Protein AF-A0A2N4YR41-F1 (afdb_monomer_lite)

Organism: Klebsiella variicola (NCBI:txid244366)

Structure (mmCIF, N/CA/C/O backbone):
data_AF-A0A2N4YR41-F1
#
_entry.id   AF-A0A2N4YR41-F1
#
loop_
_atom_site.group_PDB
_atom_site.id
_atom_site.type_symbol
_atom_site.label_atom_id
_atom_site.label_alt_id
_atom_site.label_comp_id
_atom_site.label_asym_id
_atom_site.label_entity_id
_atom_site.label_seq_id
_atom_site.pdbx_PDB_ins_code
_atom_site.Cartn_x
_atom_site.Cartn_y
_atom_site.Cartn_z
_atom_site.occupancy
_atom_site.B_iso_or_equiv
_atom_site.auth_seq_id
_atom_site.auth_comp_id
_atom_site.auth_asym_id
_atom_site.auth_atom_id
_atom_site.pdbx_PDB_model_num
ATOM 1 N N . ARG A 1 1 ? 44.731 17.956 -43.756 1.00 54.16 1 ARG A N 1
ATOM 2 C CA . ARG A 1 1 ? 43.588 18.337 -44.628 1.00 54.16 1 ARG A CA 1
ATOM 3 C C . ARG A 1 1 ? 42.293 17.638 -44.202 1.00 54.16 1 ARG A C 1
ATOM 5 O O . ARG A 1 1 ? 41.335 18.340 -43.942 1.00 54.16 1 ARG A O 1
ATOM 12 N N . PHE A 1 2 ? 42.277 16.317 -44.000 1.00 61.81 2 PHE A N 1
ATOM 13 C CA . PHE A 1 2 ? 41.097 15.582 -43.503 1.00 61.81 2 PHE A CA 1
ATOM 14 C C . PHE A 1 2 ? 40.564 16.059 -42.130 1.00 61.81 2 PHE A C 1
ATOM 16 O O . PHE A 1 2 ? 39.366 16.262 -41.965 1.00 61.81 2 PHE A O 1
ATOM 23 N N . LEU A 1 3 ? 41.453 16.355 -41.173 1.00 62.28 3 LEU A N 1
ATOM 24 C CA . LEU A 1 3 ? 41.073 16.897 -39.855 1.00 62.28 3 LEU A CA 1
ATOM 25 C C . LEU A 1 3 ? 40.318 18.238 -39.926 1.00 62.28 3 LEU A C 1
ATOM 27 O O . LEU A 1 3 ? 39.455 18.486 -39.093 1.00 62.28 3 LEU A O 1
ATOM 31 N N . LEU A 1 4 ? 40.595 19.073 -40.935 1.00 72.88 4 LEU A N 1
ATOM 32 C CA . LEU A 1 4 ? 39.903 20.355 -41.129 1.00 72.88 4 LEU A CA 1
ATOM 33 C C . LEU A 1 4 ? 38.448 20.169 -41.582 1.00 72.88 4 LEU A C 1
ATOM 35 O O . LEU A 1 4 ? 37.626 21.044 -41.342 1.00 72.88 4 LEU A O 1
ATOM 39 N N . PHE A 1 5 ? 38.124 19.030 -42.202 1.00 70.06 5 PHE A N 1
ATOM 40 C CA . PHE A 1 5 ? 36.753 18.655 -42.556 1.00 70.06 5 PHE A CA 1
ATOM 41 C C . PHE A 1 5 ? 36.027 17.974 -41.387 1.00 70.06 5 PHE A C 1
ATOM 43 O O . PHE A 1 5 ? 34.857 18.247 -41.131 1.00 70.06 5 PHE A O 1
ATOM 50 N N . LEU A 1 6 ? 36.729 17.122 -40.634 1.00 72.12 6 LEU A N 1
ATOM 51 C CA . LEU A 1 6 ? 36.141 16.386 -39.513 1.00 72.12 6 LEU A CA 1
ATOM 52 C C . LEU A 1 6 ? 35.806 17.294 -38.318 1.00 72.12 6 LEU A C 1
ATOM 54 O O . LEU A 1 6 ? 34.803 17.090 -37.637 1.00 72.12 6 LEU A O 1
ATOM 58 N N . PHE A 1 7 ? 36.638 18.306 -38.068 1.00 79.56 7 PHE A N 1
ATOM 59 C CA . PHE A 1 7 ? 36.495 19.220 -36.938 1.00 79.56 7 PHE A CA 1
ATOM 60 C C . PHE A 1 7 ? 35.139 19.958 -36.887 1.00 79.56 7 PHE A C 1
ATOM 62 O O . PHE A 1 7 ? 34.468 19.863 -35.852 1.00 79.56 7 PHE A O 1
ATOM 69 N N . PRO A 1 8 ? 34.667 20.644 -37.952 1.00 83.94 8 PRO A N 1
ATOM 70 C CA . PRO A 1 8 ? 33.361 21.307 -37.920 1.00 83.94 8 PRO A CA 1
ATOM 71 C C . PRO A 1 8 ? 32.197 20.312 -37.788 1.00 83.94 8 PRO A C 1
ATOM 73 O O . PRO A 1 8 ? 31.217 20.609 -37.104 1.00 83.94 8 PRO A O 1
ATOM 76 N N . LEU A 1 9 ? 32.311 19.112 -38.365 1.00 80.81 9 LEU A N 1
ATOM 77 C CA . LEU A 1 9 ? 31.286 18.067 -38.267 1.00 80.81 9 LEU A CA 1
ATOM 78 C C . LEU A 1 9 ? 31.151 17.514 -36.836 1.00 80.81 9 LEU A C 1
ATOM 80 O O . LEU A 1 9 ? 30.050 17.427 -36.299 1.00 80.81 9 LEU A O 1
ATOM 84 N N . LEU A 1 10 ? 32.267 17.184 -36.180 1.00 81.44 10 LEU A N 1
ATOM 85 C CA . LEU A 1 10 ? 32.242 16.702 -34.794 1.00 81.44 10 LEU A CA 1
ATOM 86 C C . LEU A 1 10 ? 31.778 17.791 -33.825 1.00 81.44 10 LEU A C 1
ATOM 88 O O . LEU A 1 10 ? 31.013 17.513 -32.902 1.00 81.44 10 LEU A O 1
ATOM 92 N N . THR A 1 11 ? 32.193 19.038 -34.060 1.00 85.12 11 THR A N 1
ATOM 93 C CA . THR A 1 11 ? 31.775 20.180 -33.238 1.00 85.12 11 THR A CA 1
ATOM 94 C C . THR A 1 11 ? 30.270 20.415 -33.358 1.00 85.12 11 THR A C 1
ATOM 96 O O . THR A 1 11 ? 29.592 20.557 -32.344 1.00 85.12 11 THR A O 1
ATOM 99 N N . THR A 1 12 ? 29.714 20.381 -34.572 1.00 85.56 12 THR A N 1
ATOM 100 C CA . THR A 1 12 ? 28.263 20.531 -34.783 1.00 85.56 12 THR A CA 1
ATOM 101 C C . THR A 1 12 ? 27.465 19.392 -34.150 1.00 85.56 12 THR A C 1
ATOM 103 O O . THR A 1 12 ? 26.486 19.660 -33.456 1.00 85.56 12 THR A O 1
ATOM 106 N N . MET A 1 13 ? 27.902 18.136 -34.280 1.00 82.38 13 MET A N 1
ATOM 107 C CA . MET A 1 13 ? 27.246 17.005 -33.607 1.00 82.38 13 MET A CA 1
ATOM 108 C C . MET A 1 13 ? 27.318 17.102 -32.074 1.00 82.38 13 MET A C 1
ATOM 110 O O . MET A 1 13 ? 26.338 16.806 -31.389 1.00 82.38 13 MET A O 1
ATOM 114 N N . GLN A 1 14 ? 28.445 17.560 -31.520 1.00 82.75 14 GLN A N 1
ATOM 115 C CA . GLN A 1 14 ? 28.591 17.771 -30.078 1.00 82.75 14 GLN A CA 1
ATOM 116 C C . GLN A 1 14 ? 27.700 18.918 -29.572 1.00 82.75 14 GLN A C 1
ATOM 118 O O . GLN A 1 14 ? 27.148 18.833 -28.475 1.00 82.75 14 GLN A O 1
ATOM 123 N N . LEU A 1 15 ? 27.501 19.962 -30.378 1.00 86.25 15 LEU A N 1
ATOM 124 C CA . LEU A 1 15 ? 26.560 21.041 -30.071 1.00 86.25 15 LEU A CA 1
ATOM 125 C C . LEU A 1 15 ? 25.103 20.556 -30.130 1.00 86.25 15 LEU A C 1
ATOM 127 O O . LEU A 1 15 ? 24.333 20.854 -29.219 1.00 86.25 15 LEU A O 1
ATOM 131 N N . LEU A 1 16 ? 24.731 19.743 -31.124 1.00 83.19 16 LEU A N 1
ATOM 132 C CA . LEU A 1 16 ? 23.392 19.139 -31.216 1.00 83.19 16 LEU A CA 1
ATOM 133 C C . LEU A 1 16 ? 23.095 18.204 -30.035 1.00 83.19 16 LEU A C 1
ATOM 135 O O . LEU A 1 16 ? 21.988 18.219 -29.494 1.00 83.19 16 LEU A O 1
ATOM 139 N N . LYS A 1 17 ? 24.101 17.454 -29.567 1.00 84.31 17 LYS A N 1
ATOM 140 C CA . LYS A 1 17 ? 24.012 16.654 -28.336 1.00 84.31 17 LYS A CA 1
ATOM 141 C C . LYS A 1 17 ? 23.647 17.511 -27.118 1.00 84.31 17 LYS A C 1
ATOM 143 O O . LYS A 1 17 ? 22.836 17.078 -26.301 1.00 84.31 17 LYS A O 1
ATOM 148 N N . LEU A 1 18 ? 24.250 18.696 -26.989 1.00 82.50 18 LEU A N 1
ATOM 149 C CA . LEU A 1 18 ? 23.997 19.628 -25.884 1.00 82.50 18 LEU A CA 1
ATOM 150 C C . LEU A 1 18 ? 22.635 20.320 -26.009 1.00 82.50 18 LEU A C 1
ATOM 152 O O . LEU A 1 18 ? 21.961 20.523 -25.003 1.00 82.50 18 LEU A O 1
ATOM 156 N N . GLN A 1 19 ? 22.210 20.645 -27.231 1.00 86.62 19 GLN A N 1
ATOM 157 C CA . GLN A 1 19 ? 20.918 21.286 -27.482 1.00 86.62 19 GLN A CA 1
ATOM 158 C C . GLN A 1 19 ? 19.741 20.333 -27.255 1.00 86.62 19 GLN A C 1
ATOM 160 O O . GLN A 1 19 ? 18.693 20.765 -26.775 1.00 86.62 19 GLN A O 1
ATOM 165 N N . TRP A 1 20 ? 19.890 19.045 -27.585 1.00 82.12 20 TRP A N 1
ATOM 166 C CA . TRP A 1 20 ? 18.824 18.043 -27.483 1.00 82.12 20 TRP A CA 1
ATOM 167 C C . TRP A 1 20 ? 19.140 16.978 -26.421 1.00 82.12 20 TRP A C 1
ATOM 169 O O . TRP A 1 20 ? 19.403 15.817 -26.759 1.00 82.12 20 TRP A O 1
ATOM 179 N N . PRO A 1 21 ? 19.041 17.319 -25.118 1.00 75.81 21 PRO A N 1
ATOM 180 C CA . PRO A 1 21 ? 19.447 16.435 -24.024 1.00 75.81 21 PRO A CA 1
ATOM 181 C C . PRO A 1 21 ? 18.658 15.120 -23.994 1.00 75.81 21 PRO A C 1
ATOM 183 O O . PRO A 1 21 ? 19.196 14.079 -23.622 1.00 75.81 21 PRO A O 1
ATOM 186 N N . LYS A 1 22 ? 17.405 15.130 -24.472 1.00 77.25 22 LYS A N 1
ATOM 187 C CA . LYS A 1 22 ? 16.566 13.927 -24.612 1.00 77.25 22 LYS A CA 1
ATOM 188 C C . LYS A 1 22 ? 17.184 12.869 -25.539 1.00 77.25 22 LYS A C 1
ATOM 190 O O . LYS A 1 22 ? 16.961 11.681 -25.327 1.00 77.25 22 LYS A O 1
ATOM 195 N N . TYR A 1 23 ? 17.972 13.286 -26.531 1.00 78.38 23 TYR A N 1
ATOM 196 C CA . TYR A 1 23 ? 18.623 12.412 -27.511 1.00 78.38 23 TYR A CA 1
ATOM 197 C C . TYR A 1 23 ? 20.149 12.381 -27.349 1.00 78.38 23 TYR A C 1
ATOM 199 O O . TYR A 1 23 ? 20.852 11.883 -28.224 1.00 78.38 23 TYR A O 1
ATOM 207 N N . ALA A 1 24 ? 20.689 12.878 -26.231 1.00 77.31 24 ALA A N 1
ATOM 208 C CA . ALA A 1 24 ? 22.134 13.001 -26.037 1.00 77.31 24 ALA A CA 1
ATOM 209 C C . ALA A 1 24 ? 22.886 11.660 -26.147 1.00 77.31 24 ALA A C 1
ATOM 211 O O . ALA A 1 24 ? 24.029 11.631 -26.607 1.00 77.31 24 ALA A O 1
ATOM 212 N N . GLY A 1 25 ? 22.246 10.550 -25.758 1.00 76.25 25 GLY A N 1
ATOM 213 C CA . GLY A 1 25 ? 22.790 9.201 -25.938 1.00 76.25 25 GLY A CA 1
ATOM 214 C C . GLY A 1 25 ? 22.920 8.804 -27.412 1.00 76.25 25 GLY A C 1
ATOM 215 O O . GLY A 1 25 ? 23.977 8.331 -27.818 1.00 76.25 25 GLY A O 1
ATOM 216 N N . LEU A 1 26 ? 21.889 9.080 -28.220 1.00 78.88 26 LEU A N 1
ATOM 217 C CA . LEU A 1 26 ? 21.885 8.831 -29.666 1.00 78.88 26 LEU A CA 1
ATOM 218 C C . LEU A 1 26 ? 22.976 9.651 -30.364 1.00 78.88 26 LEU A C 1
ATOM 220 O O . LEU A 1 26 ? 23.767 9.108 -31.129 1.00 78.88 26 LEU A O 1
ATOM 224 N N . TRP A 1 27 ? 23.065 10.946 -30.050 1.00 78.94 27 TRP A N 1
ATOM 225 C CA . TRP A 1 27 ? 24.104 11.820 -30.598 1.00 78.94 27 TRP A CA 1
ATOM 226 C C . TRP A 1 27 ? 25.512 11.367 -30.197 1.00 78.94 27 TRP A C 1
ATOM 228 O O . TRP A 1 27 ? 26.413 11.357 -31.029 1.00 78.94 27 TRP A O 1
ATOM 238 N N . GLY A 1 28 ? 25.702 10.933 -28.945 1.00 78.81 28 GLY A N 1
ATOM 239 C CA . GLY A 1 28 ? 26.974 10.372 -28.485 1.00 78.81 28 GLY A CA 1
ATOM 240 C C . GLY A 1 28 ? 27.373 9.098 -29.235 1.00 78.81 28 GLY A C 1
ATOM 241 O O . GLY A 1 28 ? 28.525 8.971 -29.643 1.00 78.81 28 GLY A O 1
ATOM 242 N N . GLN A 1 29 ? 26.425 8.187 -29.465 1.00 75.75 29 GLN A N 1
ATOM 243 C CA . GLN A 1 29 ? 26.657 6.976 -30.258 1.00 75.75 29 GLN A CA 1
ATOM 244 C C . GLN A 1 29 ? 27.002 7.307 -31.710 1.00 75.75 29 GLN A C 1
ATOM 246 O O . GLN A 1 29 ? 27.939 6.730 -32.248 1.00 75.75 29 GLN A O 1
ATOM 251 N N . LEU A 1 30 ? 26.305 8.265 -32.323 1.00 75.81 30 LEU A N 1
ATOM 252 C CA . LEU A 1 30 ? 26.538 8.669 -33.709 1.00 75.81 30 LEU A CA 1
ATOM 253 C C . LEU A 1 30 ? 27.929 9.298 -33.898 1.00 75.81 30 LEU A C 1
ATOM 255 O O . LEU A 1 30 ? 28.611 8.986 -34.870 1.00 75.81 30 LEU A O 1
ATOM 259 N N . ILE A 1 31 ? 28.392 10.098 -32.932 1.00 77.94 31 ILE A N 1
ATOM 260 C CA . ILE A 1 31 ? 29.752 10.667 -32.913 1.00 77.94 31 ILE A CA 1
ATOM 261 C C . ILE A 1 31 ? 30.820 9.564 -32.853 1.00 77.94 31 ILE A C 1
ATOM 263 O O . ILE A 1 31 ? 31.769 9.580 -33.637 1.00 77.94 31 ILE A O 1
ATOM 267 N N . VAL A 1 32 ? 30.668 8.593 -31.944 1.00 74.50 32 VAL A N 1
ATOM 268 C CA . VAL A 1 32 ? 31.621 7.476 -31.798 1.00 74.50 32 VAL A CA 1
ATOM 269 C C . VAL A 1 32 ? 31.600 6.577 -33.035 1.00 74.50 32 VAL A C 1
ATOM 271 O O . VAL A 1 32 ? 32.653 6.224 -33.561 1.00 74.50 32 VAL A O 1
ATOM 274 N N . PHE A 1 33 ? 30.405 6.259 -33.536 1.00 72.62 33 PHE A N 1
ATOM 275 C CA . PHE A 1 33 ? 30.206 5.421 -34.714 1.00 72.62 33 PHE A CA 1
ATOM 276 C C . PHE A 1 33 ? 30.803 6.061 -35.971 1.00 72.62 33 PHE A C 1
ATOM 278 O O . PHE A 1 33 ? 31.454 5.371 -36.753 1.00 72.62 33 PHE A O 1
ATOM 285 N N . MET A 1 34 ? 30.695 7.388 -36.120 1.00 70.00 34 MET A N 1
ATOM 286 C CA . MET A 1 34 ? 31.366 8.109 -37.202 1.00 70.00 34 MET A CA 1
ATOM 287 C C . MET A 1 34 ? 32.888 7.959 -37.171 1.00 70.00 34 MET A C 1
ATOM 289 O O . MET A 1 34 ? 33.505 7.838 -38.227 1.00 70.00 34 MET A O 1
ATOM 293 N N . GLY A 1 35 ? 33.495 7.878 -35.984 1.00 68.19 35 GLY A N 1
ATOM 294 C CA . GLY A 1 35 ? 34.920 7.573 -35.838 1.00 68.19 35 GLY A CA 1
ATOM 295 C C . GLY A 1 35 ? 35.315 6.223 -36.451 1.00 68.19 35 GLY A C 1
ATOM 296 O O . GLY A 1 35 ? 36.374 6.106 -37.064 1.00 68.19 35 GLY A O 1
ATOM 297 N N . SER A 1 36 ? 34.441 5.218 -36.361 1.00 66.19 36 SER A N 1
ATOM 298 C CA . SER A 1 36 ? 34.676 3.862 -36.881 1.00 66.19 36 SER A CA 1
ATOM 299 C C . SER A 1 36 ? 34.563 3.734 -38.408 1.00 66.19 36 SER A C 1
ATOM 301 O O . SER A 1 36 ? 35.007 2.727 -38.967 1.00 66.19 36 SER A O 1
ATOM 303 N N . PHE A 1 37 ? 33.989 4.723 -39.101 1.00 64.12 37 PHE A N 1
ATOM 304 C CA . PHE A 1 37 ? 33.946 4.775 -40.573 1.00 64.12 37 PHE A CA 1
ATOM 305 C C . PHE A 1 37 ? 35.228 5.335 -41.196 1.00 64.12 37 PHE A C 1
ATOM 307 O O . PHE A 1 37 ? 35.447 5.177 -42.393 1.00 64.12 37 PHE A O 1
ATOM 314 N N . ILE A 1 38 ? 36.080 5.984 -40.398 1.00 64.62 38 ILE A N 1
ATOM 315 C CA . ILE A 1 38 ? 37.238 6.735 -40.900 1.00 64.62 38 ILE A CA 1
ATOM 316 C C . ILE A 1 38 ? 38.413 5.812 -41.280 1.00 64.62 38 ILE A C 1
ATOM 318 O O . ILE A 1 38 ? 39.296 6.267 -41.995 1.00 64.62 38 ILE A O 1
ATOM 322 N N . SER A 1 39 ? 38.396 4.535 -40.854 1.00 60.47 39 SER A N 1
ATOM 323 C CA . SER A 1 39 ? 39.273 3.415 -41.271 1.00 60.47 39 SER A CA 1
ATOM 324 C C . SER A 1 39 ? 40.605 3.825 -41.925 1.00 60.47 39 SER A C 1
ATOM 326 O O . SER A 1 39 ? 40.864 3.516 -43.088 1.00 60.47 39 SER A O 1
ATOM 328 N N . VAL A 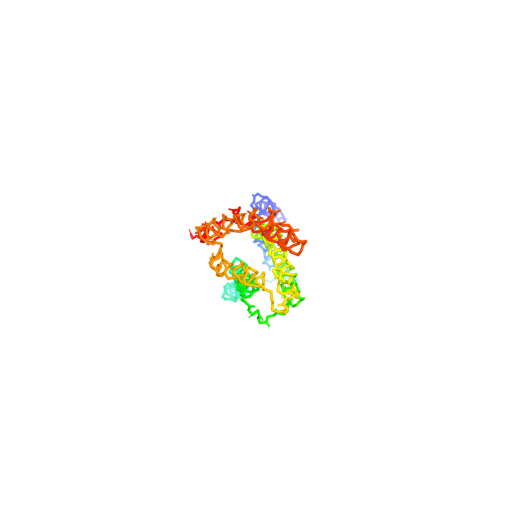1 40 ? 41.449 4.562 -41.192 1.00 60.12 40 VAL A N 1
ATOM 329 C CA . VAL A 1 40 ? 42.739 5.039 -41.712 1.00 60.12 40 VAL A CA 1
ATOM 330 C C . VAL A 1 40 ? 43.715 3.869 -41.712 1.00 60.12 40 VAL A C 1
ATOM 332 O O . VAL A 1 40 ? 44.201 3.476 -40.654 1.00 60.12 40 VAL A O 1
ATOM 335 N N . THR A 1 41 ? 44.010 3.311 -42.883 1.00 60.62 41 THR A N 1
ATOM 336 C CA . THR A 1 41 ? 45.037 2.273 -43.047 1.00 60.62 41 THR A CA 1
ATOM 337 C C . THR A 1 41 ? 46.326 2.872 -43.615 1.00 60.62 41 THR A C 1
ATOM 339 O O . THR A 1 41 ? 46.290 3.807 -44.416 1.00 60.62 41 THR A O 1
ATOM 342 N N . ASN A 1 42 ? 47.482 2.340 -43.206 1.00 52.19 42 ASN A N 1
ATOM 343 C CA . ASN A 1 42 ? 48.797 2.710 -43.739 1.00 52.19 42 ASN A CA 1
ATOM 344 C C . ASN A 1 42 ? 49.555 1.436 -44.173 1.00 52.19 42 ASN A C 1
ATOM 346 O O . ASN A 1 42 ? 49.811 0.605 -43.302 1.00 52.19 42 ASN A O 1
ATOM 350 N N . PRO A 1 43 ? 49.937 1.261 -45.455 1.00 61.78 43 PRO A N 1
ATOM 351 C CA . PRO A 1 43 ? 49.697 2.155 -46.592 1.00 61.78 43 PRO A CA 1
ATOM 352 C C . PRO A 1 43 ? 48.201 2.256 -46.963 1.00 61.78 43 PRO A C 1
ATOM 354 O O . PRO A 1 43 ? 47.427 1.343 -46.667 1.00 61.78 43 PRO A O 1
ATOM 357 N N . PRO A 1 44 ? 47.758 3.369 -47.575 1.00 65.50 44 PRO A N 1
ATOM 358 C CA . PRO A 1 44 ? 46.366 3.538 -47.976 1.00 65.50 44 PRO A CA 1
ATOM 359 C C . PRO A 1 44 ? 46.049 2.618 -49.162 1.00 65.50 44 PRO A C 1
ATOM 361 O O . PRO A 1 44 ? 46.557 2.820 -50.265 1.00 65.50 44 PRO A O 1
ATOM 364 N N . VAL A 1 45 ? 45.211 1.607 -48.932 1.00 65.75 45 VAL A N 1
ATOM 365 C CA . VAL A 1 45 ? 44.712 0.694 -49.969 1.00 65.75 45 VAL A CA 1
ATOM 366 C C . VAL A 1 45 ? 43.248 1.041 -50.223 1.00 65.75 45 VAL A C 1
ATOM 368 O O . VAL A 1 45 ? 42.427 0.983 -49.311 1.00 65.75 45 VAL A O 1
ATOM 371 N N . TYR A 1 46 ? 42.924 1.443 -51.451 1.00 66.69 46 TYR A N 1
ATOM 372 C CA . TYR A 1 46 ? 41.573 1.853 -51.835 1.00 66.69 46 TYR A CA 1
ATOM 373 C C . TYR A 1 46 ? 40.819 0.670 -52.450 1.00 66.69 46 TYR A C 1
ATOM 375 O O . TYR A 1 46 ? 40.778 0.519 -53.668 1.00 66.69 46 TYR A O 1
ATOM 383 N N . ASP A 1 47 ? 40.228 -0.173 -51.605 1.00 77.81 47 ASP A N 1
ATOM 384 C CA . ASP A 1 47 ? 39.266 -1.188 -52.038 1.00 77.81 47 ASP A CA 1
ATOM 385 C C . ASP A 1 47 ? 37.842 -0.675 -51.797 1.00 77.81 47 ASP A C 1
ATOM 387 O O . ASP A 1 47 ? 37.323 -0.684 -50.678 1.00 77.81 47 ASP A O 1
ATOM 391 N N . TYR A 1 48 ? 37.210 -0.193 -52.867 1.00 75.88 48 TYR A N 1
ATOM 392 C CA . TYR A 1 48 ? 35.850 0.332 -52.805 1.00 75.88 48 TYR A CA 1
ATOM 393 C C . TYR A 1 48 ? 34.826 -0.749 -52.450 1.00 75.88 48 TYR A C 1
ATOM 395 O O . TYR A 1 48 ? 33.874 -0.457 -51.728 1.00 75.88 48 TYR A O 1
ATOM 403 N N . ALA A 1 49 ? 35.010 -1.987 -52.920 1.00 79.94 49 ALA A N 1
ATOM 404 C CA . ALA A 1 49 ? 34.075 -3.076 -52.652 1.00 79.94 49 ALA A CA 1
ATOM 405 C C . ALA A 1 49 ? 34.119 -3.467 -51.171 1.00 79.94 49 ALA A C 1
ATOM 407 O O . ALA A 1 49 ? 33.069 -3.548 -50.527 1.00 79.94 49 ALA A O 1
ATOM 408 N N . ALA A 1 50 ? 35.324 -3.610 -50.611 1.00 76.50 50 ALA A N 1
ATOM 409 C CA . ALA A 1 50 ? 35.505 -3.844 -49.182 1.00 76.50 50 ALA A CA 1
ATOM 410 C C . ALA A 1 50 ? 34.969 -2.672 -48.346 1.00 76.50 50 ALA A C 1
ATOM 412 O O . ALA A 1 50 ? 34.240 -2.893 -47.385 1.00 76.50 50 ALA A O 1
ATOM 413 N N . PHE A 1 51 ? 35.231 -1.424 -48.751 1.00 73.75 51 PHE A N 1
ATOM 414 C CA . PHE A 1 51 ? 34.715 -0.239 -48.061 1.00 73.75 51 PHE A CA 1
ATOM 415 C C . PHE A 1 51 ? 33.178 -0.200 -48.017 1.00 73.75 51 PHE A C 1
ATOM 417 O O . PHE A 1 51 ? 32.593 0.043 -46.960 1.00 73.75 51 PHE A O 1
ATOM 424 N N . PHE A 1 52 ? 32.502 -0.453 -49.144 1.00 77.06 52 PHE A N 1
ATOM 425 C CA . PHE A 1 52 ? 31.038 -0.498 -49.179 1.00 77.06 52 PHE A CA 1
ATOM 426 C C . PHE A 1 52 ? 30.483 -1.652 -48.342 1.00 77.06 52 PHE A C 1
ATOM 428 O O . PHE A 1 52 ? 29.531 -1.442 -47.590 1.00 77.06 52 PHE A O 1
ATOM 435 N N . ASN A 1 53 ? 31.087 -2.838 -48.428 1.00 81.75 53 ASN A N 1
ATOM 436 C CA . ASN A 1 53 ? 30.650 -4.010 -47.674 1.00 81.75 53 ASN A CA 1
ATOM 437 C C . ASN A 1 53 ? 30.832 -3.830 -46.153 1.00 81.75 53 ASN A C 1
ATOM 439 O O . ASN A 1 53 ? 29.920 -4.117 -45.375 1.00 81.75 53 ASN A O 1
ATOM 443 N N . ASP A 1 54 ? 31.959 -3.266 -45.717 1.00 79.06 54 ASP A N 1
ATOM 444 C CA . ASP A 1 54 ? 32.233 -2.971 -44.306 1.00 79.06 54 ASP A CA 1
ATOM 445 C C . ASP A 1 54 ? 31.277 -1.919 -43.742 1.00 79.06 54 ASP A C 1
ATOM 447 O O . ASP A 1 54 ? 30.800 -2.026 -42.613 1.00 79.06 54 ASP A O 1
ATOM 451 N N . ASN A 1 55 ? 30.953 -0.897 -44.527 1.00 77.25 55 ASN A N 1
ATOM 452 C CA . ASN A 1 55 ? 30.054 0.155 -44.067 1.00 77.25 55 ASN A CA 1
ATOM 453 C C . ASN A 1 55 ? 28.596 -0.303 -44.056 1.00 77.25 55 ASN A C 1
ATOM 455 O O . ASN A 1 55 ? 27.863 0.003 -43.111 1.00 77.25 55 ASN A O 1
ATOM 459 N N . LEU A 1 56 ? 28.191 -1.088 -45.056 1.00 80.38 56 LEU A N 1
ATOM 460 C CA . LEU A 1 56 ? 26.874 -1.710 -45.097 1.00 80.38 56 LEU A CA 1
ATOM 461 C C . LEU A 1 56 ? 26.694 -2.677 -43.920 1.00 80.38 56 LEU A C 1
ATOM 463 O O . LEU A 1 56 ? 25.677 -2.607 -43.231 1.00 80.38 56 LEU A O 1
ATOM 467 N N . SER A 1 57 ? 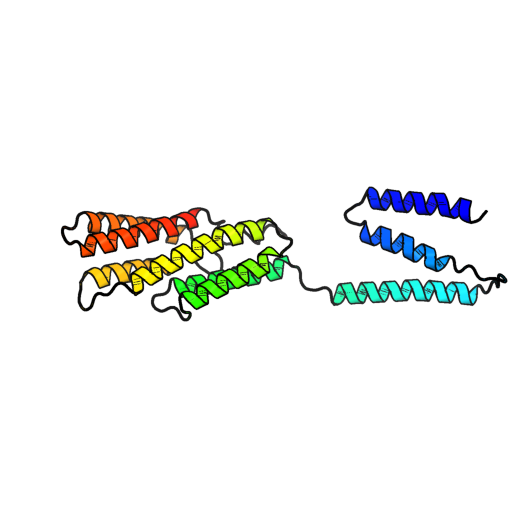27.694 -3.515 -43.628 1.00 81.88 57 SER A N 1
ATOM 468 C CA . SER A 1 57 ? 27.639 -4.455 -42.502 1.00 81.88 57 SER A CA 1
ATOM 469 C C . SER A 1 57 ? 27.552 -3.745 -41.147 1.00 81.88 57 SER A C 1
ATOM 471 O O . SER A 1 57 ? 26.752 -4.150 -40.303 1.00 81.88 57 SER A O 1
ATOM 473 N N . LYS A 1 58 ? 28.274 -2.632 -40.948 1.00 78.69 58 LYS A N 1
ATOM 474 C CA . LYS A 1 58 ? 28.169 -1.798 -39.736 1.00 78.69 58 LYS A CA 1
ATOM 475 C C . LYS A 1 58 ? 26.763 -1.219 -39.556 1.00 78.69 58 LYS A C 1
ATOM 477 O O . LYS A 1 58 ? 26.215 -1.293 -38.457 1.00 78.69 58 LYS A O 1
ATOM 482 N N . ILE A 1 59 ? 26.164 -0.667 -40.615 1.00 80.19 59 ILE A N 1
ATOM 483 C CA . ILE A 1 59 ? 24.806 -0.094 -40.563 1.00 80.19 59 ILE A CA 1
ATOM 484 C C . ILE A 1 59 ? 23.775 -1.184 -40.259 1.00 80.19 59 ILE A C 1
ATOM 486 O O . ILE A 1 59 ? 22.945 -1.022 -39.364 1.00 80.19 59 ILE A O 1
ATOM 490 N N . VAL A 1 60 ? 23.854 -2.310 -40.971 1.00 84.12 60 VAL A N 1
ATOM 491 C CA . VAL A 1 60 ? 22.944 -3.447 -40.795 1.00 84.12 60 VAL A CA 1
ATOM 492 C C . VAL A 1 60 ? 23.086 -4.045 -39.393 1.00 84.12 60 VAL A C 1
ATOM 494 O O . VAL A 1 60 ? 22.080 -4.281 -38.728 1.00 84.12 60 VAL A O 1
ATOM 497 N N . GLY A 1 61 ? 24.313 -4.216 -38.896 1.00 82.94 61 GLY A N 1
ATOM 498 C CA . GLY A 1 61 ? 24.583 -4.728 -37.551 1.00 82.94 61 GLY A CA 1
ATOM 499 C C . GLY A 1 61 ? 24.014 -3.836 -36.445 1.00 82.94 61 GLY A C 1
ATOM 500 O O . GLY A 1 61 ? 23.347 -4.331 -35.535 1.00 82.94 61 GLY A O 1
ATOM 501 N N . VAL A 1 62 ? 24.199 -2.514 -36.546 1.00 82.94 62 VAL A N 1
ATOM 502 C CA . VAL A 1 62 ? 23.596 -1.554 -35.603 1.00 82.94 62 VAL A CA 1
ATOM 503 C C . VAL A 1 62 ? 22.068 -1.570 -35.700 1.00 82.94 62 VAL A C 1
ATOM 505 O O . VAL A 1 62 ? 21.393 -1.562 -34.670 1.00 82.94 62 VAL A O 1
ATOM 508 N N . GLY A 1 63 ? 21.516 -1.649 -36.914 1.00 82.81 63 GLY A N 1
ATOM 509 C CA . GLY A 1 63 ? 20.074 -1.763 -37.142 1.00 82.81 63 GLY A CA 1
ATOM 510 C C . GLY A 1 63 ? 19.469 -3.010 -36.492 1.00 82.81 63 GLY A C 1
ATOM 511 O O . GLY A 1 63 ? 18.455 -2.909 -35.801 1.00 82.81 63 GLY A O 1
ATOM 512 N N . PHE A 1 64 ? 20.119 -4.170 -36.633 1.00 86.06 64 PHE A N 1
ATOM 513 C CA . PHE A 1 64 ? 19.693 -5.411 -35.981 1.00 86.06 64 PHE A CA 1
ATOM 514 C C . PHE A 1 64 ? 19.796 -5.343 -34.459 1.00 86.06 64 PHE A C 1
ATOM 516 O O . PHE A 1 64 ? 18.874 -5.783 -33.775 1.00 86.06 64 PHE A O 1
ATOM 523 N N . ALA A 1 65 ? 20.868 -4.761 -33.914 1.00 83.06 65 ALA A N 1
ATOM 524 C CA . ALA A 1 65 ? 20.997 -4.570 -32.472 1.00 83.06 65 ALA A CA 1
ATOM 525 C C . ALA A 1 65 ? 19.886 -3.657 -31.927 1.00 83.06 65 ALA A C 1
ATOM 527 O O . ALA A 1 65 ? 19.258 -3.980 -30.919 1.00 83.06 65 ALA A O 1
ATOM 528 N N . TRP A 1 66 ? 19.589 -2.552 -32.619 1.00 82.81 66 TRP A N 1
ATOM 529 C CA . TRP A 1 66 ? 18.482 -1.667 -32.256 1.00 82.81 66 TRP A CA 1
ATOM 530 C C . TRP A 1 66 ? 17.130 -2.386 -32.318 1.00 82.81 66 TRP A C 1
ATOM 532 O O . TRP A 1 66 ? 16.353 -2.284 -31.372 1.00 82.81 66 TRP A O 1
ATOM 542 N N . LEU A 1 67 ? 16.866 -3.153 -33.381 1.00 80.81 67 LEU A N 1
ATOM 543 C CA . LEU A 1 67 ? 15.632 -3.927 -33.531 1.00 80.81 67 LEU A CA 1
ATOM 544 C C . LEU A 1 67 ? 15.492 -4.977 -32.420 1.00 80.81 67 LEU A C 1
ATOM 546 O O . LEU A 1 67 ? 14.432 -5.085 -31.807 1.00 80.81 67 LEU A O 1
ATOM 550 N N . ALA A 1 68 ? 16.568 -5.700 -32.108 1.00 83.44 68 ALA A N 1
ATOM 551 C CA . ALA A 1 68 ? 16.597 -6.653 -31.005 1.00 83.44 68 ALA A CA 1
ATOM 552 C C . ALA A 1 68 ? 16.273 -5.963 -29.674 1.00 83.44 68 ALA A C 1
ATOM 554 O O . ALA A 1 68 ? 15.429 -6.451 -28.928 1.00 83.44 68 ALA A O 1
ATOM 555 N N . PHE A 1 69 ? 16.858 -4.791 -29.402 1.00 77.94 69 PHE A N 1
ATOM 556 C CA . PHE A 1 69 ? 16.513 -4.009 -28.216 1.00 77.94 69 PHE A CA 1
ATOM 557 C C . PHE A 1 69 ? 15.077 -3.496 -28.248 1.00 77.94 69 PHE A C 1
ATOM 559 O O . PHE A 1 69 ? 14.429 -3.530 -27.213 1.00 77.94 69 PHE A O 1
ATOM 566 N N . ALA A 1 70 ? 14.543 -3.049 -29.383 1.00 75.31 70 ALA A N 1
ATOM 567 C CA . ALA A 1 70 ? 13.161 -2.580 -29.481 1.00 75.31 70 ALA A CA 1
ATOM 568 C C . ALA A 1 70 ? 12.151 -3.711 -29.213 1.00 75.31 70 ALA A C 1
ATOM 570 O O . ALA A 1 70 ? 11.153 -3.495 -28.527 1.00 75.31 70 ALA A O 1
ATOM 571 N N . VAL A 1 71 ? 12.443 -4.923 -29.695 1.00 77.44 71 VAL A N 1
ATOM 572 C CA . VAL A 1 71 ? 11.611 -6.120 -29.491 1.00 77.44 71 VAL A CA 1
ATOM 573 C C . VAL A 1 71 ? 11.755 -6.676 -28.070 1.00 77.44 71 VAL A C 1
ATOM 575 O O . VAL A 1 71 ? 10.760 -7.047 -27.453 1.00 77.44 71 VAL A O 1
ATOM 578 N N . LEU A 1 72 ? 12.975 -6.706 -27.526 1.00 75.25 72 LEU A N 1
ATOM 579 C CA . LEU A 1 72 ? 13.282 -7.251 -26.195 1.00 75.25 72 LEU A CA 1
ATOM 580 C C . LEU A 1 72 ? 13.194 -6.208 -25.070 1.00 75.25 72 LEU A C 1
ATOM 582 O O . LEU A 1 72 ? 13.436 -6.544 -23.910 1.00 75.25 72 LEU A O 1
ATOM 586 N N . SER A 1 73 ? 12.879 -4.948 -25.392 1.00 59.91 73 SER A N 1
ATOM 587 C CA . SER A 1 73 ? 12.872 -3.842 -24.431 1.00 59.91 73 SER A CA 1
ATOM 588 C C . SER A 1 73 ? 12.031 -4.206 -23.207 1.00 59.91 73 SER A C 1
ATOM 590 O O . SER A 1 73 ? 10.854 -4.556 -23.356 1.00 59.91 73 SER A O 1
ATOM 592 N N . PRO A 1 74 ? 12.592 -4.105 -21.986 1.00 58.00 74 PRO A N 1
ATOM 593 C CA . PRO A 1 74 ? 11.859 -4.432 -20.776 1.00 58.00 74 PRO A CA 1
ATOM 594 C C . PRO A 1 74 ? 10.607 -3.555 -20.676 1.00 58.00 74 PRO A C 1
ATOM 596 O O . PRO A 1 74 ? 10.624 -2.363 -20.990 1.00 58.00 74 PRO A O 1
ATOM 599 N N . GLY A 1 75 ? 9.496 -4.171 -20.265 1.00 60.97 75 GLY A N 1
ATOM 600 C CA . GLY A 1 75 ? 8.195 -3.512 -20.204 1.00 60.97 75 GLY A CA 1
ATOM 601 C C . GLY A 1 75 ? 8.243 -2.185 -19.439 1.00 60.97 75 GLY A C 1
ATOM 602 O O . GLY A 1 75 ? 8.937 -2.061 -18.435 1.00 60.97 75 GLY A O 1
ATOM 603 N N . SER A 1 76 ? 7.476 -1.199 -19.918 1.00 67.81 76 SER A N 1
ATOM 604 C CA . SER A 1 76 ? 7.397 0.152 -19.344 1.00 67.81 76 SER A CA 1
ATOM 605 C C . SER A 1 76 ? 7.311 0.141 -17.810 1.00 67.81 76 SER A C 1
ATOM 607 O O . SER A 1 76 ? 6.437 -0.518 -17.237 1.00 67.81 76 SER A O 1
ATOM 609 N N . ASP A 1 77 ? 8.173 0.930 -17.159 1.00 70.12 77 ASP A N 1
ATOM 610 C CA . ASP A 1 77 ? 8.228 1.106 -15.698 1.00 70.12 77 ASP A CA 1
ATOM 611 C C . ASP A 1 77 ? 6.850 1.480 -15.113 1.00 70.12 77 ASP A C 1
ATOM 613 O O . ASP A 1 77 ? 6.441 0.992 -14.062 1.00 70.12 77 ASP A O 1
ATOM 617 N N . ALA A 1 78 ? 6.034 2.215 -15.878 1.00 69.62 78 ALA A N 1
ATOM 618 C CA . ALA A 1 78 ? 4.664 2.565 -15.506 1.00 69.62 78 ALA A CA 1
ATOM 619 C C . ALA A 1 78 ? 3.726 1.348 -15.375 1.00 69.62 78 ALA A C 1
ATOM 621 O O . ALA A 1 78 ? 2.765 1.372 -14.601 1.00 69.62 78 ALA A O 1
ATOM 622 N N . ARG A 1 79 ? 3.952 0.270 -16.138 1.00 77.19 79 ARG A N 1
ATOM 623 C CA . ARG A 1 79 ? 3.173 -0.977 -16.009 1.00 77.19 79 ARG A CA 1
ATOM 624 C C . ARG A 1 79 ? 3.609 -1.756 -14.771 1.00 77.19 79 ARG A C 1
ATOM 626 O O . ARG A 1 79 ? 2.751 -2.282 -14.064 1.00 77.19 79 ARG A O 1
ATOM 633 N N . LYS A 1 80 ? 4.918 -1.799 -14.493 1.00 77.75 80 LYS A N 1
ATOM 634 C CA . LYS A 1 80 ? 5.477 -2.418 -13.281 1.00 77.75 80 LYS A CA 1
ATOM 635 C C . LYS A 1 80 ? 4.967 -1.699 -12.024 1.00 77.75 80 LYS A C 1
ATOM 637 O O . LYS A 1 80 ? 4.413 -2.351 -11.141 1.00 77.75 80 LYS A O 1
ATOM 642 N N . GLY A 1 81 ? 5.012 -0.364 -12.012 1.00 76.69 81 GLY A N 1
ATOM 643 C CA . GLY A 1 81 ? 4.451 0.485 -10.955 1.00 76.69 81 GLY A CA 1
ATOM 644 C C . GLY A 1 81 ? 2.986 0.189 -10.652 1.00 76.69 81 GLY A C 1
ATOM 645 O O . GLY A 1 81 ? 2.618 -0.095 -9.512 1.00 76.69 81 GLY A O 1
ATOM 646 N N . ARG A 1 82 ? 2.150 0.138 -11.696 1.00 78.94 82 ARG A N 1
ATOM 647 C CA . ARG A 1 82 ? 0.723 -0.194 -11.564 1.00 78.94 82 ARG A CA 1
ATOM 648 C C . ARG A 1 82 ? 0.479 -1.575 -10.953 1.00 78.94 82 ARG A C 1
ATOM 650 O O . ARG A 1 82 ? -0.448 -1.717 -10.160 1.00 78.94 82 ARG A O 1
ATOM 657 N N . ARG A 1 83 ? 1.284 -2.587 -11.297 1.00 83.56 83 ARG A N 1
ATOM 658 C CA . ARG A 1 83 ? 1.154 -3.941 -10.727 1.00 83.56 83 ARG A CA 1
ATOM 659 C C . ARG A 1 83 ? 1.451 -3.953 -9.231 1.00 83.56 83 ARG A C 1
ATOM 661 O O . ARG A 1 83 ? 0.660 -4.506 -8.476 1.00 83.56 83 ARG A O 1
ATOM 668 N N . HIS A 1 84 ? 2.531 -3.300 -8.809 1.00 83.81 84 HIS A N 1
ATOM 669 C CA . HIS A 1 84 ? 2.889 -3.201 -7.394 1.00 83.81 84 HIS A CA 1
ATOM 670 C C . HIS A 1 84 ? 1.851 -2.414 -6.585 1.00 83.81 84 HIS A C 1
ATOM 672 O O . HIS A 1 84 ? 1.453 -2.869 -5.519 1.00 83.81 84 HIS A O 1
ATOM 678 N N . ILE A 1 85 ? 1.322 -1.304 -7.118 1.00 81.94 85 ILE A N 1
ATOM 679 C CA . ILE A 1 85 ? 0.235 -0.561 -6.460 1.00 81.94 85 ILE A CA 1
ATOM 680 C C . ILE A 1 85 ? -1.011 -1.442 -6.310 1.00 81.94 85 ILE A C 1
ATOM 682 O O . ILE A 1 85 ? -1.581 -1.504 -5.228 1.00 81.94 85 ILE A O 1
ATOM 686 N N . ARG A 1 86 ? -1.437 -2.161 -7.358 1.00 86.88 86 ARG A N 1
ATOM 687 C CA . ARG A 1 86 ? -2.595 -3.071 -7.253 1.00 86.88 86 ARG A CA 1
ATOM 688 C C . ARG A 1 86 ? -2.358 -4.197 -6.247 1.00 86.88 86 ARG A C 1
ATOM 690 O O . ARG A 1 86 ? -3.268 -4.516 -5.492 1.00 86.88 86 ARG A O 1
ATOM 697 N N . ALA A 1 87 ? -1.160 -4.781 -6.222 1.00 88.31 87 ALA A N 1
ATOM 698 C CA . ALA A 1 87 ? -0.799 -5.800 -5.240 1.00 88.31 87 ALA A CA 1
ATOM 699 C C . ALA A 1 87 ? -0.903 -5.252 -3.810 1.00 88.31 87 ALA A C 1
ATOM 701 O O . ALA A 1 87 ? -1.616 -5.833 -3.000 1.00 88.31 87 ALA A O 1
ATOM 702 N N . LEU A 1 88 ? -0.310 -4.086 -3.545 1.00 88.12 88 LEU A N 1
ATOM 703 C CA . LEU A 1 88 ? -0.381 -3.416 -2.246 1.00 88.12 88 LEU A CA 1
ATOM 704 C C . LEU A 1 88 ? -1.830 -3.184 -1.789 1.00 88.12 88 LEU A C 1
ATOM 706 O O . LEU A 1 88 ? -2.170 -3.452 -0.643 1.00 88.12 88 LEU A O 1
ATOM 710 N N . ARG A 1 89 ? -2.706 -2.742 -2.700 1.00 89.00 89 ARG A N 1
ATOM 711 C CA . ARG A 1 89 ? -4.133 -2.541 -2.401 1.00 89.00 89 ARG A CA 1
ATOM 712 C C . ARG A 1 89 ? -4.852 -3.845 -2.076 1.00 89.00 89 ARG A C 1
ATOM 714 O O . ARG A 1 89 ? -5.645 -3.859 -1.147 1.00 89.00 89 ARG A O 1
ATOM 721 N N . ARG A 1 90 ? -4.577 -4.924 -2.816 1.00 90.56 90 ARG A N 1
ATOM 722 C CA . ARG A 1 90 ? -5.142 -6.255 -2.531 1.00 90.56 90 ARG A CA 1
ATOM 723 C C . ARG A 1 90 ? -4.761 -6.737 -1.140 1.00 90.56 90 ARG A C 1
ATOM 725 O O . ARG A 1 90 ? -5.641 -7.114 -0.380 1.00 90.56 90 ARG A O 1
ATOM 732 N N . HIS A 1 91 ? -3.473 -6.666 -0.804 1.00 91.31 91 HIS A N 1
ATOM 733 C CA . HIS A 1 91 ? -2.993 -7.063 0.518 1.00 91.31 91 HIS A CA 1
ATOM 734 C C . HIS A 1 91 ? -3.589 -6.187 1.620 1.00 91.31 91 HIS A C 1
ATOM 736 O O . HIS A 1 91 ? -3.951 -6.695 2.668 1.00 91.31 91 HIS A O 1
ATOM 742 N N . PHE A 1 92 ? -3.775 -4.889 1.379 1.00 90.62 92 PHE A N 1
ATOM 743 C CA . PHE A 1 92 ? -4.434 -4.036 2.361 1.00 90.62 92 PHE A CA 1
ATOM 744 C C . PHE A 1 92 ? -5.927 -4.350 2.534 1.00 90.62 92 PHE A C 1
ATOM 746 O O . PHE A 1 92 ? -6.416 -4.367 3.655 1.00 90.62 92 PHE A O 1
ATOM 753 N N . VAL A 1 93 ? -6.657 -4.638 1.452 1.00 91.31 93 VAL A N 1
ATOM 754 C CA . VAL A 1 93 ? -8.059 -5.088 1.543 1.00 91.31 93 VAL A CA 1
ATOM 755 C C . VAL A 1 93 ? -8.157 -6.381 2.359 1.00 91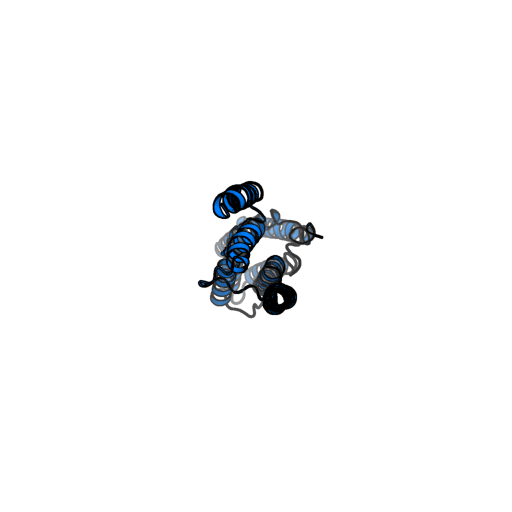.31 93 VAL A C 1
ATOM 757 O O . VAL A 1 93 ? -9.049 -6.503 3.195 1.00 91.31 93 VAL A O 1
ATOM 760 N N . ASP A 1 94 ? -7.212 -7.308 2.178 1.00 91.69 94 ASP A N 1
ATOM 761 C CA . ASP A 1 94 ? -7.089 -8.498 3.027 1.00 91.69 94 ASP A CA 1
ATOM 762 C C . ASP A 1 94 ? -6.875 -8.118 4.505 1.00 91.69 94 ASP A C 1
ATOM 764 O O . ASP A 1 94 ? -7.604 -8.604 5.370 1.00 91.69 94 ASP A O 1
ATOM 768 N N . GLN A 1 95 ? -5.991 -7.154 4.793 1.00 91.06 95 GLN A N 1
ATOM 769 C CA . GLN A 1 95 ? -5.769 -6.628 6.147 1.00 91.06 95 GLN A CA 1
ATOM 770 C C . GLN A 1 95 ? -6.963 -5.896 6.764 1.00 91.06 95 GLN A C 1
ATOM 772 O O . GLN A 1 95 ? -6.989 -5.748 7.981 1.00 91.06 95 GLN A O 1
ATOM 777 N N . LEU A 1 96 ? -7.950 -5.443 5.989 1.00 89.19 96 LEU A N 1
ATOM 778 C CA . LEU A 1 96 ? -9.198 -4.873 6.519 1.00 89.19 96 LEU A CA 1
ATOM 779 C C . LEU A 1 96 ? -10.282 -5.934 6.762 1.00 89.19 96 LEU A C 1
ATOM 781 O O . LEU A 1 96 ? -11.286 -5.654 7.414 1.00 89.19 96 LEU A O 1
ATOM 785 N N . SER A 1 97 ? -10.106 -7.149 6.241 1.00 86.44 97 SER A N 1
ATOM 786 C CA . SER A 1 97 ? -11.091 -8.224 6.363 1.00 86.44 97 SER A CA 1
ATOM 787 C C . SER A 1 97 ? -11.201 -8.750 7.800 1.00 86.44 97 SER A C 1
ATOM 789 O O . SER A 1 97 ? -10.323 -8.539 8.627 1.00 86.44 97 SER A O 1
ATOM 791 N N . ARG A 1 98 ? -12.271 -9.475 8.148 1.00 82.38 98 ARG A N 1
ATOM 792 C CA . ARG A 1 98 ? -12.405 -10.023 9.513 1.00 82.38 98 ARG A CA 1
ATOM 793 C C . ARG A 1 98 ? -11.271 -10.996 9.869 1.00 82.38 98 ARG A C 1
ATOM 795 O O . ARG A 1 98 ? -10.803 -10.987 11.003 1.00 82.38 98 ARG A O 1
ATOM 802 N N . HIS A 1 99 ? -10.833 -11.794 8.897 1.00 85.44 99 HIS A N 1
ATOM 803 C CA . HIS A 1 99 ? -9.787 -12.802 9.045 1.00 85.44 99 HIS A CA 1
ATOM 804 C C . HIS A 1 99 ? -8.770 -12.641 7.908 1.00 85.44 99 HIS A C 1
ATOM 806 O O . HIS A 1 99 ? -8.972 -13.236 6.847 1.00 85.44 99 HIS A O 1
ATOM 812 N N . PRO A 1 100 ? -7.724 -11.816 8.099 1.00 89.81 100 PRO A N 1
ATOM 813 C CA . PRO A 1 100 ? -6.684 -11.633 7.093 1.00 89.81 100 PRO A CA 1
ATOM 814 C C . PRO A 1 100 ? -5.891 -12.927 6.885 1.00 89.81 100 PRO A C 1
ATOM 816 O O . PRO A 1 100 ? -5.706 -13.706 7.824 1.00 89.81 100 PRO A O 1
ATOM 819 N N . GLN A 1 101 ? -5.406 -13.150 5.663 1.00 89.50 101 GLN A N 1
ATOM 820 C CA . GLN A 1 101 ? -4.540 -14.294 5.355 1.00 89.50 101 GLN A CA 1
ATOM 821 C C . GLN A 1 101 ? -3.111 -14.082 5.856 1.00 89.50 101 GLN A C 1
ATOM 823 O O . GLN A 1 101 ? -2.464 -15.034 6.286 1.00 89.50 101 GLN A O 1
ATOM 828 N N . HIS A 1 102 ? -2.629 -12.841 5.796 1.00 88.88 102 HIS A N 1
ATOM 829 C CA . HIS A 1 102 ? -1.294 -12.468 6.254 1.00 88.88 102 HIS A CA 1
ATOM 830 C C . HIS A 1 102 ? -1.323 -11.896 7.666 1.00 88.88 102 HIS A C 1
ATOM 832 O O . HIS A 1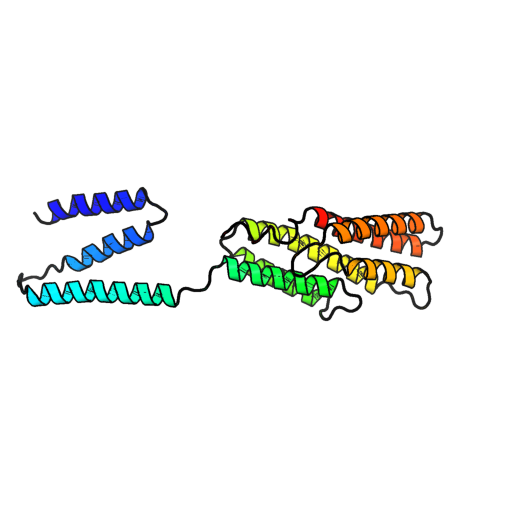 102 ? -2.219 -11.119 8.007 1.00 88.88 102 HIS A O 1
ATOM 838 N N . SER A 1 103 ? -0.300 -12.225 8.455 1.00 92.38 103 SER A N 1
ATOM 839 C CA . SER A 1 103 ? -0.066 -11.572 9.745 1.00 92.38 103 SER A CA 1
ATOM 840 C C . SER A 1 103 ? 0.285 -10.089 9.568 1.00 92.38 103 SER A C 1
ATOM 842 O O . SER A 1 103 ? 0.684 -9.647 8.487 1.00 92.38 103 SER A O 1
ATOM 844 N N . GLU A 1 104 ? 0.170 -9.316 10.647 1.00 92.81 104 GLU A N 1
ATOM 845 C CA . GLU A 1 104 ? 0.553 -7.900 10.671 1.00 92.81 104 GLU A CA 1
ATOM 846 C C . GLU A 1 104 ? 1.995 -7.679 10.180 1.00 92.81 104 GLU A C 1
ATOM 848 O O . GLU A 1 104 ? 2.236 -6.875 9.280 1.00 92.81 104 GLU A O 1
ATOM 853 N N . HIS A 1 105 ? 2.936 -8.466 10.706 1.00 92.50 105 HIS A N 1
ATOM 854 C CA . HIS A 1 105 ? 4.363 -8.381 10.386 1.00 92.50 105 HIS A CA 1
ATOM 855 C C . HIS A 1 105 ? 4.667 -8.764 8.929 1.00 92.50 105 HIS A C 1
ATOM 857 O O . HIS A 1 105 ? 5.534 -8.167 8.278 1.00 92.50 105 HIS A O 1
ATOM 863 N N . GLU A 1 106 ? 3.957 -9.760 8.388 1.00 92.81 106 GLU A N 1
ATOM 864 C CA . GLU A 1 106 ? 4.069 -10.132 6.974 1.00 92.81 106 GLU A CA 1
ATOM 865 C C . GLU A 1 106 ? 3.584 -9.003 6.070 1.00 92.81 106 GLU A C 1
ATOM 867 O O . GLU A 1 106 ? 4.256 -8.656 5.094 1.00 92.81 106 GLU A O 1
ATOM 872 N N . PHE A 1 107 ? 2.440 -8.402 6.402 1.00 92.25 107 PHE A N 1
ATOM 873 C CA . PHE A 1 107 ? 1.927 -7.261 5.659 1.00 92.25 107 PHE A CA 1
ATOM 874 C C . PHE A 1 107 ? 2.889 -6.074 5.718 1.00 92.25 107 PHE A C 1
ATOM 876 O O . PHE A 1 107 ? 3.192 -5.487 4.679 1.00 92.25 107 PHE A O 1
ATOM 883 N N . GLU A 1 108 ? 3.422 -5.755 6.895 1.00 93.69 108 GLU A N 1
ATOM 884 C CA . GLU A 1 108 ? 4.405 -4.687 7.071 1.00 93.69 108 GLU A CA 1
ATOM 885 C C . GLU A 1 108 ? 5.646 -4.908 6.192 1.00 93.69 108 GLU A C 1
ATOM 887 O O . GLU A 1 108 ? 6.057 -4.026 5.428 1.00 93.69 108 GLU A O 1
ATOM 892 N N . SER A 1 109 ? 6.169 -6.135 6.191 1.00 93.75 109 SER A N 1
ATOM 893 C CA . SER A 1 109 ? 7.287 -6.540 5.335 1.00 93.75 109 SER A CA 1
ATOM 894 C C . SER A 1 109 ? 6.966 -6.390 3.841 1.00 93.75 109 SER A C 1
ATOM 896 O O . SER A 1 109 ? 7.796 -5.901 3.067 1.00 93.75 109 SER A O 1
ATOM 898 N N . LEU A 1 110 ? 5.751 -6.761 3.417 1.00 91.62 110 LEU A N 1
ATOM 899 C CA . LEU A 1 110 ? 5.284 -6.600 2.034 1.00 91.62 110 LEU A CA 1
ATOM 900 C C . LEU A 1 110 ? 5.167 -5.126 1.632 1.00 91.62 110 LEU A C 1
ATOM 902 O O . LEU A 1 110 ? 5.567 -4.756 0.520 1.00 91.62 110 LEU A O 1
ATOM 906 N N . VAL A 1 111 ? 4.649 -4.275 2.523 1.00 90.94 111 VAL A N 1
ATOM 907 C CA . VAL A 1 111 ? 4.576 -2.826 2.299 1.00 90.94 111 VAL A CA 1
ATOM 908 C C . VAL A 1 111 ? 5.986 -2.277 2.106 1.00 90.94 111 VAL A C 1
ATOM 910 O O . VAL A 1 111 ? 6.245 -1.643 1.081 1.00 90.94 111 VAL A O 1
ATOM 913 N N . TYR A 1 112 ? 6.923 -2.579 3.010 1.00 90.31 112 TYR A N 1
ATOM 914 C CA . TYR A 1 112 ? 8.312 -2.133 2.884 1.00 90.31 112 TYR A CA 1
ATOM 915 C C . TYR A 1 112 ? 8.984 -2.630 1.604 1.00 90.31 112 TYR A C 1
ATOM 917 O O . TYR A 1 112 ? 9.662 -1.856 0.921 1.00 90.31 112 TYR A O 1
ATOM 925 N N . HIS A 1 113 ? 8.754 -3.887 1.222 1.00 90.38 113 HIS A N 1
ATOM 926 C CA . HIS A 1 113 ? 9.276 -4.437 -0.025 1.00 90.38 113 HIS A CA 1
ATOM 927 C C . HIS A 1 113 ? 8.763 -3.659 -1.247 1.00 90.38 113 HIS A C 1
ATOM 929 O O . HIS A 1 113 ? 9.550 -3.245 -2.105 1.00 90.38 113 HIS A O 1
ATOM 935 N N . HIS A 1 114 ? 7.454 -3.404 -1.327 1.00 85.38 114 HIS A N 1
ATOM 936 C CA . HIS A 1 114 ? 6.870 -2.641 -2.431 1.00 85.38 114 HIS A CA 1
ATOM 937 C C . HIS A 1 114 ? 7.303 -1.172 -2.439 1.00 85.38 114 HIS A C 1
ATOM 939 O O . HIS A 1 114 ? 7.546 -0.621 -3.518 1.00 85.38 114 HIS A O 1
ATOM 945 N N . VAL A 1 115 ? 7.466 -0.559 -1.263 1.00 85.12 115 VAL A N 1
ATOM 946 C CA . VAL A 1 115 ? 8.024 0.792 -1.121 1.00 85.12 115 VAL A CA 1
ATOM 947 C C . VAL A 1 115 ? 9.443 0.852 -1.661 1.00 85.12 115 VAL A C 1
ATOM 949 O O . VAL A 1 115 ? 9.744 1.714 -2.487 1.00 85.12 115 VAL A O 1
ATOM 952 N N . SER A 1 116 ? 10.294 -0.094 -1.269 1.00 85.38 116 SER A N 1
ATOM 953 C CA . SER A 1 116 ? 11.679 -0.164 -1.732 1.00 85.38 116 SER A CA 1
ATOM 954 C C . SER A 1 116 ? 11.757 -0.346 -3.253 1.00 85.38 116 SER A C 1
ATOM 956 O O . SER A 1 116 ? 12.421 0.438 -3.934 1.00 85.38 116 SER A O 1
ATOM 958 N N . GLN A 1 117 ? 10.981 -1.280 -3.817 1.00 82.25 117 GLN A N 1
ATOM 959 C CA . GLN A 1 117 ? 10.944 -1.538 -5.265 1.00 82.25 117 GLN A CA 1
ATOM 960 C C . GLN A 1 117 ? 10.475 -0.328 -6.086 1.00 82.25 117 GLN A C 1
ATOM 962 O O . GLN A 1 117 ? 10.979 -0.089 -7.183 1.00 82.25 117 GLN A O 1
ATOM 967 N N . LEU A 1 118 ? 9.519 0.453 -5.573 1.00 75.75 118 LEU A N 1
ATOM 968 C CA . LEU A 1 118 ? 8.978 1.618 -6.279 1.00 75.75 118 LEU A CA 1
ATOM 969 C C . LEU A 1 118 ? 9.710 2.925 -5.979 1.00 75.75 118 LEU A C 1
ATOM 971 O O . LEU A 1 118 ? 9.632 3.854 -6.784 1.00 75.75 118 LEU A O 1
ATOM 975 N N . SER A 1 119 ? 10.499 2.987 -4.904 1.00 74.94 119 SER A N 1
ATOM 976 C CA . SER A 1 119 ? 11.424 4.098 -4.649 1.00 74.94 119 SER A CA 1
ATOM 977 C C . SER A 1 119 ? 12.443 4.285 -5.784 1.00 74.94 119 SER A C 1
ATOM 979 O O . SER A 1 119 ? 12.871 5.410 -6.057 1.00 74.94 119 SER A O 1
ATOM 981 N N . GLN A 1 120 ? 12.759 3.193 -6.490 1.00 73.88 120 GLN A N 1
ATOM 982 C CA . GLN A 1 120 ? 13.668 3.145 -7.635 1.00 73.88 120 GLN A CA 1
ATOM 983 C C . GLN A 1 120 ? 12.990 3.503 -8.975 1.00 73.88 120 GLN A C 1
ATOM 985 O O . GLN A 1 120 ? 13.684 3.682 -9.977 1.00 73.88 120 GLN A O 1
ATOM 990 N N . SER A 1 121 ? 11.656 3.636 -9.021 1.00 70.94 121 SER A N 1
ATOM 991 C CA . SER A 1 121 ? 10.927 3.969 -10.255 1.00 70.94 121 SER A CA 1
ATOM 992 C C . SER A 1 121 ? 11.166 5.417 -10.689 1.00 70.94 121 SER A C 1
ATOM 994 O O . SER A 1 121 ? 11.224 6.332 -9.864 1.00 70.94 121 SER A O 1
ATOM 996 N N . LYS A 1 122 ? 11.242 5.661 -12.004 1.00 71.62 122 LYS A N 1
ATOM 997 C CA . LYS A 1 122 ? 11.405 7.017 -12.568 1.00 71.62 122 LYS A CA 1
ATOM 998 C C . LYS A 1 122 ? 10.163 7.900 -12.392 1.00 71.62 122 LYS A C 1
ATOM 1000 O O . LYS A 1 122 ? 10.273 9.118 -12.517 1.00 71.62 122 LYS A O 1
ATOM 1005 N N . ASP A 1 123 ? 9.009 7.318 -12.069 1.00 75.81 123 ASP A N 1
ATOM 1006 C CA . ASP A 1 123 ? 7.766 8.054 -11.839 1.00 75.81 123 ASP A CA 1
ATOM 1007 C C . ASP A 1 123 ? 7.757 8.718 -10.449 1.00 75.81 123 ASP A C 1
ATOM 1009 O O . ASP A 1 123 ? 7.530 8.089 -9.412 1.00 75.81 123 ASP A O 1
ATOM 1013 N N . ALA A 1 124 ? 8.019 10.026 -10.427 1.00 73.94 124 ALA A N 1
ATOM 1014 C CA . ALA A 1 124 ? 8.042 10.819 -9.202 1.00 73.94 124 ALA A CA 1
ATOM 1015 C C . ALA A 1 124 ? 6.667 10.904 -8.513 1.00 73.94 124 ALA A C 1
ATOM 1017 O O . ALA A 1 124 ? 6.611 10.991 -7.283 1.00 73.94 124 ALA A O 1
ATOM 1018 N N . LEU A 1 125 ? 5.568 10.872 -9.275 1.00 72.81 125 LEU A N 1
ATOM 1019 C CA . LEU A 1 125 ? 4.215 10.953 -8.725 1.00 72.81 125 LEU A CA 1
ATOM 1020 C C . LEU A 1 125 ? 3.851 9.633 -8.049 1.00 72.81 125 LEU A C 1
ATOM 1022 O O . LEU A 1 125 ? 3.451 9.648 -6.884 1.00 72.81 125 LEU A O 1
ATOM 1026 N N . ALA A 1 126 ? 4.068 8.502 -8.728 1.00 69.38 126 ALA A N 1
ATOM 1027 C CA . ALA A 1 126 ? 3.845 7.181 -8.140 1.00 69.38 126 ALA A CA 1
ATOM 1028 C C . ALA A 1 126 ? 4.683 6.972 -6.872 1.00 69.38 126 ALA A C 1
ATOM 1030 O O . ALA A 1 126 ? 4.184 6.426 -5.890 1.00 69.38 126 ALA A O 1
ATOM 1031 N N . ARG A 1 127 ? 5.924 7.473 -6.855 1.00 76.94 127 ARG A N 1
ATOM 1032 C CA . ARG A 1 127 ? 6.817 7.384 -5.693 1.00 76.94 127 ARG A CA 1
ATOM 1033 C C . ARG A 1 127 ? 6.318 8.177 -4.487 1.00 76.94 127 ARG A C 1
ATOM 1035 O O . ARG A 1 127 ? 6.238 7.627 -3.392 1.00 76.94 127 ARG A O 1
ATOM 1042 N N . ARG A 1 128 ? 5.958 9.456 -4.673 1.00 76.69 128 ARG A N 1
ATOM 1043 C CA . ARG A 1 128 ? 5.397 10.293 -3.591 1.00 76.69 128 ARG A CA 1
ATOM 1044 C C . ARG A 1 128 ? 4.094 9.715 -3.067 1.00 76.69 128 ARG A C 1
ATOM 1046 O O . ARG A 1 128 ? 3.877 9.693 -1.858 1.00 76.69 128 ARG A O 1
ATOM 1053 N N . TRP A 1 129 ? 3.242 9.255 -3.983 1.00 73.56 129 TRP A N 1
ATOM 1054 C CA . TRP A 1 129 ? 1.987 8.624 -3.621 1.00 73.56 129 TRP A CA 1
ATOM 1055 C C . TRP A 1 129 ? 2.257 7.388 -2.772 1.00 73.56 129 TRP A C 1
ATOM 1057 O O . TRP A 1 129 ? 1.760 7.285 -1.662 1.00 73.56 129 TRP A O 1
ATOM 1067 N N . LEU A 1 130 ? 3.136 6.500 -3.215 1.00 75.81 130 LEU A N 1
ATOM 1068 C CA . LEU A 1 130 ? 3.385 5.280 -2.475 1.00 75.81 130 LEU A CA 1
ATOM 1069 C C . LEU A 1 130 ? 4.012 5.520 -1.101 1.00 75.81 130 LEU A C 1
ATOM 1071 O O . LEU A 1 130 ? 3.580 4.888 -0.149 1.00 75.81 130 LEU A O 1
ATOM 1075 N N . LEU A 1 131 ? 4.962 6.446 -0.962 1.00 78.44 131 LEU A N 1
ATOM 1076 C CA . LEU A 1 131 ? 5.554 6.757 0.346 1.00 78.44 131 LEU A CA 1
ATOM 1077 C C . LEU A 1 131 ? 4.510 7.276 1.336 1.00 78.44 131 LEU A C 1
ATOM 1079 O O . LEU A 1 131 ? 4.420 6.789 2.459 1.00 78.44 131 LEU A O 1
ATOM 1083 N N . ARG A 1 132 ? 3.686 8.235 0.901 1.00 79.56 132 ARG A N 1
ATOM 1084 C CA . ARG A 1 132 ? 2.637 8.804 1.747 1.00 79.56 132 ARG A CA 1
ATOM 1085 C C . ARG A 1 132 ? 1.592 7.755 2.115 1.00 79.56 132 ARG A C 1
ATOM 1087 O O . ARG A 1 132 ? 1.162 7.690 3.257 1.00 79.56 132 ARG A O 1
ATOM 1094 N N . TRP A 1 133 ? 1.203 6.933 1.150 1.00 81.69 133 TRP A N 1
ATOM 1095 C CA . TRP A 1 133 ? 0.150 5.946 1.333 1.00 81.69 133 TRP A CA 1
ATOM 1096 C C . TRP A 1 133 ? 0.626 4.707 2.079 1.00 81.69 133 TRP A C 1
ATOM 1098 O O . TRP A 1 133 ? -0.123 4.205 2.900 1.00 81.69 133 TRP A O 1
ATOM 1108 N N . GLY A 1 134 ? 1.867 4.261 1.892 1.00 87.25 134 GLY A N 1
ATOM 1109 C CA . GLY A 1 134 ? 2.448 3.153 2.652 1.00 87.25 134 GLY A CA 1
ATOM 1110 C C . GLY A 1 134 ? 2.329 3.383 4.157 1.00 87.25 134 GLY A C 1
ATOM 1111 O O . GLY A 1 134 ? 1.846 2.509 4.864 1.00 87.25 134 GLY A O 1
ATOM 1112 N N . VAL A 1 135 ? 2.639 4.598 4.623 1.00 88.00 135 VAL A N 1
ATOM 1113 C CA . VAL A 1 135 ? 2.477 4.983 6.036 1.00 88.00 135 VAL A CA 1
ATOM 1114 C C . VAL A 1 135 ? 1.011 4.940 6.482 1.00 88.00 135 VAL A C 1
ATOM 1116 O O . VAL A 1 135 ? 0.713 4.409 7.548 1.00 88.00 135 VAL A O 1
ATOM 1119 N N . VAL A 1 136 ? 0.080 5.461 5.675 1.00 89.75 136 VAL A N 1
ATOM 1120 C CA . VAL A 1 136 ? -1.359 5.446 6.004 1.00 89.75 136 VAL A CA 1
ATOM 1121 C C . VAL A 1 136 ? -1.891 4.015 6.108 1.00 89.75 136 VAL A C 1
ATOM 1123 O O . VAL A 1 136 ? -2.603 3.698 7.057 1.00 89.75 136 VAL A O 1
ATOM 1126 N N . LEU A 1 137 ? -1.531 3.148 5.156 1.00 89.81 137 LEU A N 1
ATOM 1127 C CA . LEU A 1 137 ? -1.969 1.751 5.130 1.00 89.81 137 LEU A CA 1
ATOM 1128 C C . LEU A 1 137 ? -1.412 0.968 6.325 1.00 89.81 137 LEU A C 1
ATOM 1130 O O . LEU A 1 137 ? -2.154 0.205 6.937 1.00 89.81 137 LEU A O 1
ATOM 1134 N N . LEU A 1 138 ? -0.144 1.192 6.688 1.00 92.44 138 LEU A N 1
ATOM 1135 C CA . LEU A 1 138 ? 0.458 0.599 7.886 1.00 92.44 138 LEU A CA 1
ATOM 1136 C C . LEU A 1 138 ? -0.270 1.054 9.150 1.00 92.44 138 LEU A C 1
ATOM 1138 O O . LEU A 1 138 ? -0.747 0.216 9.906 1.00 92.44 138 LEU A O 1
ATOM 1142 N N . ASN A 1 139 ? -0.459 2.365 9.335 1.00 92.12 139 ASN A N 1
ATOM 1143 C CA . ASN A 1 139 ? -1.185 2.901 10.490 1.00 92.12 139 ASN A CA 1
ATOM 1144 C C . ASN A 1 139 ? -2.608 2.336 10.599 1.00 92.12 139 ASN A C 1
ATOM 1146 O O . ASN A 1 139 ? -3.040 1.971 11.689 1.00 92.12 139 ASN A O 1
ATOM 1150 N N . CYS A 1 140 ? -3.332 2.231 9.480 1.00 91.56 140 CYS A N 1
ATOM 1151 C CA . CYS A 1 140 ? -4.652 1.601 9.469 1.00 91.56 140 CYS A CA 1
ATOM 1152 C C . CYS A 1 140 ? -4.564 0.126 9.883 1.00 91.56 140 CYS A C 1
ATOM 1154 O O . CYS A 1 140 ? -5.334 -0.307 10.734 1.00 91.56 140 CYS A O 1
ATOM 1156 N N . SER A 1 141 ? -3.616 -0.628 9.316 1.00 93.38 141 SER A N 1
ATOM 1157 C CA . SER A 1 141 ? -3.403 -2.042 9.639 1.00 93.38 141 SER A CA 1
ATOM 1158 C C . SER A 1 141 ? -3.135 -2.244 11.131 1.00 93.38 141 SER A C 1
ATOM 1160 O O . SER A 1 141 ? -3.831 -3.040 11.754 1.00 93.38 141 SER A O 1
ATOM 1162 N N . HIS A 1 142 ? -2.216 -1.471 11.720 1.00 94.31 142 HIS A N 1
ATOM 1163 C CA . HIS A 1 142 ? -1.874 -1.561 13.143 1.00 94.31 142 HIS A CA 1
ATOM 1164 C C . HIS A 1 142 ? -3.091 -1.364 14.050 1.00 94.31 142 HIS A C 1
ATOM 1166 O O . HIS A 1 142 ? -3.333 -2.146 14.967 1.00 94.31 142 HIS A O 1
ATOM 1172 N N . VAL A 1 143 ? -3.913 -0.343 13.783 1.00 93.81 143 VAL A N 1
ATOM 1173 C CA . VAL A 1 143 ? -5.105 -0.094 14.608 1.00 93.81 143 VAL A CA 1
ATOM 1174 C C . VAL A 1 143 ? -6.145 -1.204 14.438 1.00 93.81 143 VAL A C 1
ATOM 1176 O O . VAL A 1 143 ? -6.791 -1.596 15.409 1.00 93.81 143 VAL A O 1
ATOM 1179 N N . VAL A 1 144 ? -6.312 -1.740 13.226 1.00 93.69 144 VAL A N 1
ATOM 1180 C CA . VAL A 1 144 ? -7.240 -2.852 12.982 1.00 93.69 144 VAL A CA 1
ATOM 1181 C C . VAL A 1 144 ? -6.769 -4.129 13.684 1.00 93.69 144 VAL A C 1
ATOM 1183 O O . VAL A 1 144 ? -7.596 -4.827 14.270 1.00 93.69 144 VAL A O 1
ATOM 1186 N N . TRP A 1 145 ? -5.466 -4.423 13.685 1.00 93.88 145 TRP A N 1
ATOM 1187 C CA . TRP A 1 145 ? -4.899 -5.532 14.458 1.00 93.88 145 TRP A CA 1
ATOM 1188 C C . TRP A 1 145 ? -5.085 -5.341 15.957 1.00 93.88 145 TRP A C 1
ATOM 1190 O O . TRP A 1 145 ? -5.613 -6.238 16.608 1.00 93.88 145 TRP A O 1
ATOM 1200 N N . GLN A 1 146 ? -4.815 -4.143 16.479 1.00 92.62 146 GLN A N 1
ATOM 1201 C CA . GLN A 1 146 ? -5.092 -3.827 17.878 1.00 92.62 146 GLN A CA 1
ATOM 1202 C C . GLN A 1 146 ? -6.569 -4.034 18.240 1.00 92.62 146 GLN A C 1
ATOM 1204 O O . GLN A 1 146 ? -6.876 -4.533 19.321 1.00 92.62 146 GLN A O 1
ATOM 1209 N N . LEU A 1 147 ? -7.496 -3.658 17.352 1.00 91.56 147 LEU A N 1
ATOM 1210 C CA . LEU A 1 147 ? -8.916 -3.929 17.562 1.00 91.56 147 LEU A CA 1
ATOM 1211 C C . LEU A 1 147 ? -9.185 -5.435 17.592 1.00 91.56 147 LEU A C 1
ATOM 1213 O O . LEU A 1 147 ? -9.880 -5.882 18.494 1.00 91.56 147 LEU A O 1
ATOM 1217 N N . ARG A 1 148 ? -8.631 -6.225 16.662 1.00 90.31 148 ARG A N 1
ATOM 1218 C CA . ARG A 1 148 ? -8.810 -7.692 16.638 1.00 90.31 148 ARG A CA 1
ATOM 1219 C C . ARG A 1 148 ? -8.283 -8.381 17.894 1.00 90.31 148 ARG A C 1
ATOM 1221 O O . ARG A 1 148 ? -8.939 -9.292 18.391 1.00 90.31 148 ARG A O 1
ATOM 1228 N N . GLU A 1 149 ? -7.120 -7.957 18.376 1.00 89.62 149 GLU A N 1
ATOM 1229 C CA . GLU A 1 149 ? -6.467 -8.510 19.567 1.00 89.62 149 GLU A CA 1
ATOM 1230 C C . GLU A 1 149 ? -7.142 -8.085 20.870 1.00 89.62 149 GLU A C 1
ATOM 1232 O O . GLU A 1 149 ? -6.889 -8.679 21.915 1.00 89.62 149 GLU A O 1
ATOM 1237 N N . TRP A 1 150 ? -8.027 -7.085 20.822 1.00 87.56 150 TRP A N 1
ATOM 1238 C CA . TRP A 1 150 ? -8.755 -6.625 21.993 1.00 87.56 150 TRP A CA 1
ATOM 1239 C C . TRP A 1 150 ? -9.647 -7.747 22.554 1.00 87.56 150 TRP A C 1
ATOM 1241 O O . TRP A 1 150 ? -10.688 -8.097 21.983 1.00 87.56 150 TRP A O 1
ATOM 1251 N N . GLU A 1 151 ? -9.202 -8.344 23.664 1.00 71.12 151 GLU A N 1
ATOM 1252 C CA . GLU A 1 151 ? -9.823 -9.498 24.309 1.00 71.12 151 GLU A CA 1
ATOM 1253 C C . GLU A 1 151 ? -11.189 -9.157 24.904 1.00 71.12 151 GLU A C 1
ATOM 1255 O O . GLU A 1 151 ? -11.324 -8.295 25.763 1.00 71.12 151 GLU A O 1
ATOM 1260 N N . THR A 1 152 ? -12.210 -9.906 24.494 1.00 59.88 152 THR A N 1
ATOM 1261 C CA . THR A 1 152 ? -13.550 -9.851 25.088 1.00 59.88 152 THR A CA 1
ATOM 1262 C C . THR A 1 152 ? -14.212 -11.215 24.973 1.00 59.88 152 THR A C 1
ATOM 1264 O O . THR A 1 152 ? -15.033 -11.483 24.092 1.00 59.88 152 THR A O 1
ATOM 1267 N N . ARG A 1 153 ? -13.847 -12.143 25.862 1.00 51.59 153 ARG A N 1
ATOM 1268 C CA . ARG A 1 153 ? -14.682 -13.333 26.049 1.00 51.59 153 ARG A CA 1
ATOM 1269 C C . ARG A 1 153 ? -15.989 -12.870 26.706 1.00 51.59 153 ARG A C 1
ATOM 1271 O O . ARG A 1 153 ? -15.987 -12.448 27.856 1.00 51.59 153 ARG A O 1
ATOM 1278 N N . SER A 1 154 ? -17.082 -12.940 25.939 1.00 55.88 154 SER A N 1
ATOM 1279 C CA . SER A 1 154 ? -18.478 -12.674 26.343 1.00 55.88 154 SER A CA 1
ATOM 1280 C C . SER A 1 154 ? -18.810 -11.248 26.819 1.00 55.88 154 SER A C 1
ATOM 1282 O O . SER A 1 154 ? -19.447 -11.080 27.853 1.00 55.88 154 SER A O 1
ATOM 1284 N N . ASP A 1 155 ? -18.446 -10.226 26.040 1.00 74.44 155 ASP A N 1
ATOM 1285 C CA . ASP A 1 155 ? -18.833 -8.827 26.297 1.00 74.44 155 ASP A CA 1
ATOM 1286 C C . ASP A 1 155 ? -19.657 -8.262 25.113 1.00 74.44 155 ASP A C 1
ATOM 1288 O O . ASP A 1 155 ? -19.248 -8.456 23.961 1.00 74.44 155 ASP A O 1
ATOM 1292 N N . PRO A 1 156 ? -20.801 -7.572 25.321 1.00 83.75 156 PRO A N 1
ATOM 1293 C CA . PRO A 1 156 ? -21.492 -6.819 24.263 1.00 83.75 156 PRO A CA 1
ATOM 1294 C C . PRO A 1 156 ? -20.575 -5.869 23.468 1.00 83.75 156 PRO A C 1
ATOM 1296 O O . PRO A 1 156 ? -20.809 -5.649 22.278 1.00 83.75 156 PRO A O 1
ATOM 1299 N N . LEU A 1 157 ? -19.492 -5.362 24.066 1.00 87.81 157 LEU A N 1
ATOM 1300 C CA . LEU A 1 157 ? -18.502 -4.529 23.374 1.00 87.81 157 LEU A CA 1
ATOM 1301 C C . LEU A 1 157 ? -17.744 -5.276 22.260 1.00 87.81 157 LEU A C 1
ATOM 1303 O O . LEU A 1 157 ? -17.331 -4.654 21.279 1.00 87.81 157 LEU A O 1
ATOM 1307 N N . ALA A 1 158 ? -17.636 -6.608 22.335 1.00 88.25 158 ALA A N 1
ATOM 1308 C CA . ALA A 1 158 ? -17.069 -7.429 21.260 1.00 88.25 158 ALA A CA 1
ATOM 1309 C C . ALA A 1 158 ? -17.883 -7.312 19.961 1.00 88.25 158 ALA A C 1
ATOM 1311 O O . ALA A 1 158 ? -17.324 -7.308 18.864 1.00 88.25 158 ALA A O 1
ATOM 1312 N N . GLN A 1 159 ? -19.210 -7.183 20.082 1.00 89.31 159 GLN A N 1
ATOM 1313 C CA . GLN A 1 159 ? -20.098 -7.009 18.930 1.00 89.31 159 GLN A CA 1
ATOM 1314 C C . GLN A 1 159 ? -19.892 -5.639 18.284 1.00 89.31 159 GLN A C 1
ATOM 1316 O O . GLN A 1 159 ? -19.894 -5.534 17.059 1.00 89.31 159 GLN A O 1
ATOM 1321 N N . VAL A 1 160 ? -19.663 -4.601 19.096 1.00 91.50 160 VAL A N 1
ATOM 1322 C CA . VAL A 1 160 ? -19.364 -3.248 18.608 1.00 91.50 160 VAL A CA 1
ATOM 1323 C C . VAL A 1 160 ? -18.027 -3.227 17.869 1.00 91.50 160 VAL A C 1
ATOM 1325 O O . VAL A 1 160 ? -17.954 -2.712 16.757 1.00 91.50 160 VAL A O 1
ATOM 1328 N N . ARG A 1 161 ? -16.987 -3.864 18.424 1.00 91.50 161 ARG A N 1
ATOM 1329 C CA . ARG A 1 161 ? -15.699 -4.049 17.737 1.00 91.50 161 ARG A CA 1
ATOM 1330 C C . ARG A 1 161 ? -15.880 -4.755 16.389 1.00 91.50 161 ARG A C 1
ATOM 1332 O O . ARG A 1 161 ? -15.393 -4.270 15.368 1.00 91.50 161 ARG A O 1
ATOM 1339 N N . ASP A 1 162 ? -16.572 -5.892 16.376 1.00 91.12 162 ASP A N 1
ATOM 1340 C CA . ASP A 1 162 ? -16.780 -6.680 15.158 1.00 91.12 162 ASP A CA 1
ATOM 1341 C C . ASP A 1 162 ? -17.596 -5.903 14.112 1.00 91.12 162 ASP A C 1
ATOM 1343 O O . ASP A 1 162 ? -17.323 -6.008 12.914 1.00 91.12 162 ASP A O 1
ATOM 1347 N N . LEU A 1 163 ? -18.564 -5.087 14.544 1.00 92.12 163 LEU A N 1
ATOM 1348 C CA . LEU A 1 163 ? -19.278 -4.150 13.679 1.00 92.12 163 LEU A CA 1
ATOM 1349 C C . LEU A 1 163 ? -18.311 -3.131 13.062 1.00 92.12 163 LEU A C 1
ATOM 1351 O O . LEU A 1 163 ? -18.298 -2.990 11.841 1.00 92.12 163 LEU A O 1
ATOM 1355 N N . CYS A 1 164 ? -17.463 -2.482 13.868 1.00 92.94 164 CYS A N 1
ATOM 1356 C CA . CYS A 1 164 ? -16.473 -1.519 13.379 1.00 92.94 164 CYS A CA 1
ATOM 1357 C C . CYS A 1 164 ? -15.527 -2.129 12.337 1.00 92.94 164 CYS A C 1
ATOM 1359 O O . CYS A 1 164 ? -15.284 -1.502 11.311 1.00 92.94 164 CYS A O 1
ATOM 1361 N N . ILE A 1 165 ? -15.044 -3.359 12.552 1.00 92.12 165 ILE A N 1
ATOM 1362 C CA . ILE A 1 165 ? -14.202 -4.072 11.575 1.00 92.12 165 ILE A CA 1
ATOM 1363 C C . ILE A 1 165 ? -14.994 -4.373 10.294 1.00 92.12 165 ILE A C 1
ATOM 1365 O O . ILE A 1 165 ? -14.484 -4.199 9.189 1.00 92.12 165 ILE A O 1
ATOM 1369 N N . ASN A 1 166 ? -16.261 -4.783 10.409 1.00 91.81 166 ASN A N 1
ATOM 1370 C CA . ASN A 1 166 ? -17.093 -5.067 9.238 1.00 91.81 166 ASN A CA 1
ATOM 1371 C C . ASN A 1 166 ? -17.377 -3.825 8.378 1.00 91.81 166 ASN A C 1
ATOM 1373 O O . ASN A 1 166 ? -17.442 -3.961 7.155 1.00 91.81 166 ASN A O 1
ATOM 1377 N N . LEU A 1 167 ? -17.478 -2.631 8.975 1.00 92.69 167 LEU A N 1
ATOM 1378 C CA . LEU A 1 167 ? -17.640 -1.367 8.237 1.00 92.69 167 LEU A CA 1
ATOM 1379 C C . LEU A 1 167 ? -16.450 -1.046 7.314 1.00 92.69 167 LEU A C 1
ATOM 1381 O O . LEU A 1 167 ? -16.578 -0.222 6.409 1.00 92.69 167 LEU A O 1
ATOM 1385 N N . LEU A 1 168 ? -15.292 -1.684 7.517 1.00 92.31 168 LEU A N 1
ATOM 1386 C CA . LEU A 1 168 ? -14.082 -1.442 6.724 1.00 92.31 168 LEU A CA 1
ATOM 1387 C C . LEU A 1 168 ? -14.087 -2.154 5.369 1.00 92.31 168 LEU A C 1
ATOM 1389 O O . LEU A 1 168 ? -13.326 -1.768 4.481 1.00 92.31 168 LEU A O 1
ATOM 1393 N N . ARG A 1 169 ? -14.942 -3.170 5.192 1.00 86.88 169 ARG A N 1
ATOM 1394 C CA . ARG A 1 169 ? -14.918 -4.095 4.046 1.00 86.88 169 ARG A CA 1
ATOM 1395 C C . ARG A 1 169 ? -14.936 -3.392 2.688 1.00 86.88 169 ARG A C 1
ATOM 1397 O O . ARG A 1 169 ? -14.202 -3.792 1.790 1.00 86.88 169 ARG A O 1
ATOM 1404 N N . ASP A 1 170 ? -15.738 -2.338 2.562 1.00 88.50 170 ASP A N 1
ATOM 1405 C CA . ASP A 1 170 ? -15.980 -1.660 1.284 1.00 88.50 170 ASP A CA 1
ATOM 1406 C C . ASP A 1 170 ? -15.243 -0.321 1.153 1.00 88.50 170 ASP A C 1
ATOM 1408 O O . ASP A 1 170 ? -15.325 0.338 0.116 1.00 88.50 170 ASP A O 1
ATOM 1412 N N . VAL A 1 171 ? -14.465 0.077 2.166 1.00 90.19 171 VAL A N 1
ATOM 1413 C CA . VAL A 1 171 ? -13.701 1.337 2.154 1.00 90.19 171 VAL A CA 1
ATOM 1414 C C . VAL A 1 171 ? -12.680 1.358 1.013 1.00 90.19 171 VAL A C 1
ATOM 1416 O O . VAL A 1 171 ? -12.391 2.408 0.430 1.00 90.19 171 VAL A O 1
ATOM 1419 N N . MET A 1 172 ? -12.144 0.193 0.646 1.00 89.50 172 MET A N 1
ATOM 1420 C CA . MET A 1 172 ? -11.103 0.077 -0.365 1.00 89.50 172 MET A CA 1
ATOM 1421 C C . MET A 1 172 ? -11.320 -1.115 -1.296 1.00 89.50 172 MET A C 1
ATOM 1423 O O . MET A 1 172 ? -11.893 -2.131 -0.932 1.00 89.50 172 MET A O 1
ATOM 1427 N N . SER A 1 173 ? -10.846 -0.976 -2.531 1.00 87.88 173 SER A N 1
ATOM 1428 C CA . SER A 1 173 ? -10.799 -2.035 -3.539 1.00 87.88 173 SER A CA 1
ATOM 1429 C C . SER A 1 173 ? -9.434 -2.042 -4.231 1.00 87.88 173 SER A C 1
ATOM 1431 O O . SER A 1 173 ? -8.643 -1.102 -4.099 1.00 87.88 173 SER A O 1
ATOM 1433 N N . GLU A 1 174 ? -9.177 -3.036 -5.085 1.00 84.88 174 GLU A N 1
ATOM 1434 C CA . GLU A 1 174 ? -7.980 -3.038 -5.943 1.00 84.88 174 GLU A CA 1
ATOM 1435 C C . GLU A 1 174 ? -7.882 -1.785 -6.833 1.00 84.88 174 GLU A C 1
ATOM 1437 O O . GLU A 1 174 ? -6.791 -1.304 -7.169 1.00 84.88 174 GLU A O 1
ATOM 1442 N N . ARG A 1 175 ? -9.037 -1.217 -7.207 1.00 82.38 175 ARG A N 1
ATOM 1443 C CA . ARG A 1 175 ? -9.135 -0.018 -8.053 1.00 82.38 175 ARG A CA 1
ATOM 1444 C C . ARG A 1 175 ? -8.829 1.268 -7.287 1.00 82.38 175 ARG A C 1
ATOM 1446 O O . ARG A 1 175 ? -8.447 2.263 -7.910 1.00 82.38 175 ARG A O 1
ATOM 1453 N N . GLY A 1 176 ? -8.870 1.228 -5.958 1.00 84.94 176 GLY A N 1
ATOM 1454 C CA . GLY A 1 176 ? -8.552 2.342 -5.072 1.00 84.94 176 GLY A CA 1
ATOM 1455 C C . GLY A 1 176 ? -9.558 2.483 -3.936 1.00 84.94 176 GLY A C 1
ATOM 1456 O O . GLY A 1 176 ? -10.400 1.610 -3.720 1.00 84.94 176 GLY A O 1
ATOM 1457 N N . VAL A 1 177 ? -9.444 3.601 -3.227 1.00 88.81 177 VAL A N 1
ATOM 1458 C CA . VAL A 1 177 ? -10.358 3.993 -2.151 1.00 88.81 177 VAL A CA 1
ATOM 1459 C C . VAL A 1 177 ? -11.737 4.297 -2.731 1.00 88.81 177 VAL A C 1
ATOM 1461 O O . VAL A 1 177 ? -11.855 4.983 -3.753 1.00 88.81 177 VAL A O 1
ATOM 1464 N N . GLN A 1 178 ? -12.777 3.777 -2.086 1.00 90.19 178 GLN A N 1
ATOM 1465 C CA . GLN A 1 178 ? -14.162 4.033 -2.456 1.00 90.19 178 GLN A CA 1
ATOM 1466 C C . GLN A 1 178 ? -14.687 5.200 -1.612 1.00 90.19 178 GLN A C 1
ATOM 1468 O O . GLN A 1 178 ? -15.004 5.034 -0.441 1.00 90.19 178 GLN A O 1
ATOM 1473 N N . GLN A 1 179 ? -14.784 6.391 -2.210 1.00 88.94 179 GLN A N 1
ATOM 1474 C CA . GLN A 1 179 ? -15.064 7.631 -1.468 1.00 88.94 179 GLN A CA 1
ATOM 1475 C C . GLN A 1 179 ? -16.423 7.631 -0.747 1.00 88.94 179 GLN A C 1
ATOM 1477 O O . GLN A 1 179 ? -16.522 8.096 0.383 1.00 88.94 179 GLN A O 1
ATOM 1482 N N . ARG A 1 180 ? -17.474 7.077 -1.371 1.00 91.31 180 ARG A N 1
ATOM 1483 C CA . ARG A 1 180 ? -18.806 6.993 -0.746 1.00 91.31 180 ARG A CA 1
ATOM 1484 C C . ARG A 1 180 ? -18.818 6.038 0.464 1.00 91.31 180 ARG A C 1
ATOM 1486 O O . ARG A 1 180 ? -19.185 6.509 1.535 1.00 91.31 180 ARG A O 1
ATOM 1493 N N . PRO A 1 181 ? -18.382 4.764 0.338 1.00 93.12 181 PRO A N 1
ATOM 1494 C CA . PRO A 1 181 ? -18.217 3.877 1.490 1.00 93.12 181 PRO A CA 1
ATOM 1495 C C . PRO A 1 181 ? -17.318 4.455 2.582 1.00 93.12 181 PRO A C 1
ATOM 1497 O O . PRO A 1 181 ? -17.682 4.400 3.749 1.00 93.12 181 PRO A O 1
ATOM 1500 N N . LEU A 1 182 ? -16.183 5.061 2.213 1.00 93.94 182 LEU A N 1
ATOM 1501 C CA . LEU A 1 182 ? -15.275 5.687 3.174 1.00 93.94 182 LEU A CA 1
ATOM 1502 C C . LEU A 1 182 ? -15.996 6.746 4.016 1.00 93.94 182 LEU A C 1
ATOM 1504 O O . LEU A 1 182 ? -15.931 6.681 5.239 1.00 93.94 182 LEU A O 1
ATOM 1508 N N . ALA A 1 183 ? -16.713 7.675 3.380 1.00 94.44 183 ALA A N 1
ATOM 1509 C CA . ALA A 1 183 ? -17.438 8.727 4.089 1.00 94.44 183 ALA A CA 1
ATOM 1510 C C . ALA A 1 183 ? -18.504 8.155 5.040 1.00 94.44 183 ALA A C 1
ATOM 1512 O O . ALA A 1 183 ? -18.580 8.571 6.196 1.00 94.44 183 ALA A O 1
ATOM 1513 N N . SER A 1 184 ? -19.284 7.159 4.594 1.00 95.62 184 SER A N 1
ATOM 1514 C CA . SER A 1 184 ? -20.272 6.503 5.462 1.00 95.62 184 SER A CA 1
ATOM 1515 C C . SER A 1 184 ? -19.625 5.761 6.632 1.00 95.62 184 SER A C 1
ATOM 1517 O O . SER A 1 184 ? -20.120 5.833 7.753 1.00 95.62 184 SER A O 1
ATOM 1519 N N . THR A 1 185 ? -18.496 5.089 6.395 1.00 95.81 185 THR A N 1
ATOM 1520 C CA . THR A 1 185 ? -17.754 4.375 7.437 1.00 95.81 185 THR A CA 1
ATOM 1521 C C . THR A 1 185 ? -17.175 5.350 8.457 1.00 95.81 185 THR A C 1
ATOM 1523 O O . THR A 1 185 ? -17.307 5.116 9.652 1.00 95.81 185 THR A O 1
ATOM 1526 N N . LEU A 1 186 ? -16.588 6.466 8.018 1.00 96.81 186 LEU A N 1
ATOM 1527 C CA . LEU A 1 186 ? -16.059 7.498 8.914 1.00 96.81 186 LEU A CA 1
ATOM 1528 C C . LEU A 1 186 ? -17.155 8.109 9.793 1.00 96.81 186 LEU A C 1
ATOM 1530 O O . LEU A 1 186 ? -16.958 8.240 11.000 1.00 96.81 186 LEU A O 1
ATOM 1534 N N . GLN A 1 187 ? -18.316 8.423 9.211 1.00 97.00 187 GLN A N 1
ATOM 1535 C CA . GLN A 1 187 ? -19.459 8.947 9.958 1.00 97.00 187 GLN A CA 1
ATOM 1536 C C . GLN A 1 187 ? -19.950 7.952 11.020 1.00 97.00 187 GLN A C 1
ATOM 1538 O O . GLN A 1 187 ? -20.218 8.339 12.157 1.00 97.00 187 GLN A O 1
ATOM 1543 N N . GLU A 1 188 ? -20.034 6.670 10.667 1.00 97.06 188 GLU A N 1
ATOM 1544 C CA . GLU A 1 188 ? -20.497 5.631 11.584 1.00 97.06 188 GLU A CA 1
ATOM 1545 C C . GLU A 1 188 ? -19.478 5.334 12.696 1.00 97.06 188 GLU A C 1
ATOM 1547 O O . GLU A 1 188 ? -19.860 5.200 13.858 1.00 97.06 188 GLU A O 1
ATOM 1552 N N . LEU A 1 189 ? -18.177 5.310 12.384 1.00 96.69 189 LEU A N 1
ATOM 1553 C CA . LEU A 1 189 ? -17.118 5.168 13.390 1.00 96.69 189 LEU A CA 1
ATOM 1554 C C . LEU A 1 189 ? -17.139 6.326 14.397 1.00 96.69 189 LEU A C 1
ATOM 1556 O O . LEU A 1 189 ? -17.018 6.085 15.598 1.00 96.69 189 LEU A O 1
ATOM 1560 N N . LEU A 1 190 ? -17.335 7.562 13.925 1.00 96.81 190 LEU A N 1
ATOM 1561 C CA . LEU A 1 190 ? -17.452 8.738 14.789 1.00 96.81 190 LEU A CA 1
ATOM 1562 C C . LEU A 1 190 ? -18.681 8.628 15.706 1.00 96.81 190 LEU A C 1
ATOM 1564 O O . LEU A 1 190 ? -18.561 8.781 16.919 1.00 96.81 190 LEU A O 1
ATOM 1568 N N . ARG A 1 191 ? -19.840 8.254 15.144 1.00 97.06 191 ARG A N 1
ATOM 1569 C CA . ARG A 1 191 ? -21.084 8.039 15.901 1.00 97.06 191 ARG A CA 1
ATOM 1570 C C . ARG A 1 191 ? -20.908 6.997 17.007 1.00 97.06 191 ARG A C 1
ATOM 1572 O O . ARG A 1 191 ? -21.351 7.213 18.133 1.00 97.06 191 ARG A O 1
ATOM 1579 N N . ILE A 1 192 ? -20.273 5.866 16.695 1.00 95.75 192 ILE A N 1
ATOM 1580 C CA . ILE A 1 192 ? -20.006 4.800 17.671 1.00 95.75 192 ILE A CA 1
ATOM 1581 C C . ILE A 1 192 ? -19.037 5.296 18.753 1.00 95.75 192 ILE A C 1
ATOM 1583 O O . ILE A 1 192 ? -19.278 5.065 19.938 1.00 95.75 192 ILE A O 1
ATOM 1587 N N . CYS A 1 193 ? -17.974 6.004 18.362 1.00 95.75 193 CYS A N 1
ATOM 1588 C CA . CYS A 1 193 ? -17.008 6.589 19.290 1.00 95.75 193 CYS A CA 1
ATOM 1589 C C . CYS A 1 193 ? -17.681 7.538 20.294 1.00 95.75 193 CYS A C 1
ATOM 1591 O O . CYS A 1 193 ? -17.430 7.436 21.495 1.00 95.75 193 CYS A O 1
ATOM 1593 N N . ASP A 1 194 ? -18.568 8.418 19.824 1.00 95.56 194 ASP A N 1
ATOM 1594 C CA . ASP A 1 194 ? -19.288 9.361 20.683 1.00 95.56 194 ASP A CA 1
ATOM 1595 C C . ASP A 1 194 ? -20.186 8.636 21.689 1.00 95.56 194 ASP A C 1
ATOM 1597 O O . ASP A 1 194 ? -20.150 8.943 22.881 1.00 95.56 194 ASP A O 1
ATOM 1601 N N . VAL A 1 195 ? -20.943 7.625 21.250 1.00 94.81 195 VAL A N 1
ATOM 1602 C CA . VAL A 1 195 ? -21.803 6.827 22.142 1.00 94.81 195 VAL A CA 1
ATOM 1603 C C . VAL A 1 195 ? -20.979 6.110 23.216 1.00 94.81 195 VAL A C 1
ATOM 1605 O O . VAL A 1 195 ? -21.342 6.135 24.393 1.00 94.81 195 VAL A O 1
ATOM 1608 N N . LEU A 1 196 ? -19.852 5.502 22.837 1.00 92.38 196 LEU A N 1
ATOM 1609 C CA . LEU A 1 196 ? -18.984 4.779 23.770 1.00 92.38 196 LEU A CA 1
ATOM 1610 C C . LEU A 1 196 ? -18.274 5.709 24.767 1.00 92.38 196 LEU A C 1
ATOM 1612 O O . LEU A 1 196 ? -18.116 5.342 25.931 1.00 92.38 196 LEU A O 1
ATOM 1616 N N . ASN A 1 197 ? -17.894 6.922 24.352 1.00 92.25 197 ASN A N 1
ATOM 1617 C CA . ASN A 1 197 ? -17.253 7.908 25.230 1.00 92.25 197 ASN A CA 1
ATOM 1618 C C . ASN A 1 197 ? -18.160 8.370 26.379 1.00 92.25 197 ASN A C 1
ATOM 1620 O O . ASN A 1 197 ? -17.676 8.616 27.487 1.00 92.25 197 ASN A O 1
ATOM 1624 N N . HIS A 1 198 ? -19.470 8.459 26.140 1.00 91.31 198 HIS A N 1
ATOM 1625 C CA . HIS A 1 198 ? -20.446 8.820 27.172 1.00 91.31 198 HIS A CA 1
ATOM 1626 C C . HIS A 1 198 ? -20.753 7.662 28.133 1.00 91.31 198 HIS A C 1
ATOM 1628 O O . HIS A 1 198 ? -21.394 7.866 29.165 1.00 91.31 198 HIS A O 1
ATOM 1634 N N . HIS A 1 199 ? -20.279 6.451 27.836 1.00 88.88 199 HIS A N 1
ATOM 1635 C CA . HIS A 1 199 ? -20.474 5.299 28.699 1.00 88.88 199 HIS A CA 1
ATOM 1636 C C . HIS A 1 199 ? -19.607 5.397 29.970 1.00 88.88 199 HIS A C 1
ATOM 1638 O O . HIS A 1 199 ? -18.477 5.902 29.970 1.00 88.88 199 HIS A O 1
ATOM 1644 N N . HIS A 1 200 ? -20.133 4.898 31.090 1.00 85.75 200 HIS A N 1
ATOM 1645 C CA . HIS A 1 200 ? -19.434 4.937 32.381 1.00 85.75 200 HIS A CA 1
ATOM 1646 C C . HIS A 1 200 ? -18.356 3.855 32.520 1.00 85.75 200 HIS A C 1
ATOM 1648 O O . HIS A 1 200 ? -17.451 3.995 33.340 1.00 85.75 200 HIS A O 1
ATOM 1654 N N . GLN A 1 201 ? -18.438 2.782 31.730 1.00 88.56 201 GLN A N 1
ATOM 1655 C CA . GLN A 1 201 ? -17.484 1.677 31.813 1.00 88.56 201 GLN A CA 1
ATOM 1656 C C . GLN A 1 201 ? -16.125 2.059 31.200 1.00 88.56 201 GLN A C 1
ATOM 1658 O O . GLN A 1 201 ? -16.091 2.563 30.076 1.00 88.56 201 GLN A O 1
ATOM 1663 N N . PRO A 1 202 ? -15.001 1.767 31.881 1.00 88.88 202 PRO A N 1
ATOM 1664 C CA . PRO A 1 202 ? -13.666 2.091 31.377 1.00 88.88 202 PRO A CA 1
ATOM 1665 C C . PRO A 1 202 ? -13.336 1.349 30.073 1.00 88.88 202 PRO A C 1
ATOM 1667 O O . PRO A 1 202 ? -12.832 1.969 29.142 1.00 88.88 202 PRO A O 1
ATOM 1670 N N . ALA A 1 203 ? -13.729 0.077 29.949 1.00 88.81 203 ALA A N 1
ATOM 1671 C CA . ALA A 1 203 ? -13.529 -0.723 28.736 1.00 88.81 203 ALA A CA 1
ATOM 1672 C C . ALA A 1 203 ? -14.205 -0.112 27.491 1.00 88.81 203 ALA A C 1
ATOM 1674 O O . ALA A 1 203 ? -13.646 -0.136 26.396 1.00 88.81 203 ALA A O 1
ATOM 1675 N N . ALA A 1 204 ? -15.382 0.504 27.655 1.00 90.56 204 ALA A N 1
ATOM 1676 C CA . ALA A 1 204 ? -16.066 1.200 26.565 1.00 90.56 204 ALA A CA 1
ATOM 1677 C C . ALA A 1 204 ? -15.280 2.437 26.095 1.00 90.56 204 ALA A C 1
ATOM 1679 O O . ALA A 1 204 ? -15.204 2.697 24.897 1.00 90.56 204 ALA A O 1
ATOM 1680 N N . ARG A 1 205 ? -14.639 3.164 27.019 1.00 91.06 205 ARG A N 1
ATOM 1681 C CA . ARG A 1 205 ? -13.789 4.324 26.696 1.00 91.06 205 ARG A CA 1
ATOM 1682 C C . ARG A 1 205 ? -12.478 3.911 26.031 1.00 91.06 205 ARG A C 1
ATOM 1684 O O . ARG A 1 205 ? -12.021 4.589 25.116 1.00 91.06 205 ARG A O 1
ATOM 1691 N N . GLU A 1 206 ? -11.890 2.791 26.445 1.00 91.38 206 GLU A N 1
ATOM 1692 C CA . GLU A 1 206 ? -10.719 2.214 25.771 1.00 91.38 206 GLU A CA 1
ATOM 1693 C C . GLU A 1 206 ? -11.046 1.814 24.327 1.00 91.38 206 GLU A C 1
ATOM 1695 O O . GLU A 1 206 ? -10.303 2.156 23.401 1.00 91.38 206 GLU A O 1
ATOM 1700 N N . LEU A 1 207 ? -12.199 1.168 24.117 1.00 92.44 207 LEU A N 1
ATOM 1701 C CA . LEU A 1 207 ? -12.690 0.845 22.780 1.00 92.44 207 LEU A CA 1
ATOM 1702 C C . LEU A 1 207 ? -12.972 2.115 21.962 1.00 92.44 207 LEU A C 1
ATOM 1704 O O . LEU A 1 207 ? -12.574 2.185 20.799 1.00 92.44 207 LEU A O 1
ATOM 1708 N N . ALA A 1 208 ? -13.577 3.146 22.563 1.00 94.19 208 ALA A N 1
ATOM 1709 C CA . ALA A 1 208 ? -13.783 4.443 21.916 1.00 94.19 208 ALA A CA 1
ATOM 1710 C C . ALA A 1 208 ? -12.453 5.061 21.454 1.00 94.19 208 ALA A C 1
ATOM 1712 O O . ALA A 1 208 ? -12.338 5.499 20.313 1.00 94.19 208 ALA A O 1
ATOM 1713 N N . ALA A 1 209 ? -11.410 5.018 22.289 1.00 93.81 209 ALA A N 1
ATOM 1714 C CA . ALA A 1 209 ? -10.083 5.514 21.931 1.00 93.81 209 ALA A CA 1
ATOM 1715 C C . ALA A 1 209 ? -9.435 4.716 20.782 1.00 93.81 209 ALA A C 1
ATOM 1717 O O . ALA A 1 209 ? -8.720 5.283 19.951 1.00 93.81 209 ALA A O 1
ATOM 1718 N N . ALA A 1 210 ? -9.663 3.402 20.701 1.00 93.69 210 ALA A N 1
ATOM 1719 C CA . ALA A 1 210 ? -9.217 2.593 19.565 1.00 93.69 210 ALA A CA 1
ATOM 1720 C C . ALA A 1 210 ? -9.988 2.927 18.274 1.00 93.69 210 ALA A C 1
ATOM 1722 O O . ALA A 1 210 ? -9.371 3.133 17.228 1.00 93.69 210 ALA A O 1
ATOM 1723 N N . ILE A 1 211 ? -11.314 3.072 18.355 1.00 95.06 211 ILE A N 1
ATOM 1724 C CA . ILE A 1 211 ? -12.174 3.459 17.225 1.00 95.06 211 ILE A CA 1
ATOM 1725 C C . ILE A 1 211 ? -11.846 4.876 16.736 1.00 95.06 211 ILE A C 1
ATOM 1727 O O . ILE A 1 211 ? -11.783 5.111 15.531 1.00 95.06 211 ILE A O 1
ATOM 1731 N N . TRP A 1 212 ? -11.555 5.808 17.642 1.00 96.38 212 TRP A N 1
ATOM 1732 C CA . TRP A 1 212 ? -11.102 7.152 17.293 1.00 96.38 212 TRP A CA 1
ATOM 1733 C C . TRP A 1 212 ? -9.783 7.127 16.516 1.00 96.38 212 TRP A C 1
ATOM 1735 O O . TRP A 1 212 ? -9.646 7.775 15.480 1.00 96.38 212 TRP A O 1
ATOM 1745 N N . ARG A 1 213 ? -8.809 6.331 16.974 1.00 95.94 213 ARG A N 1
ATOM 1746 C CA . ARG A 1 213 ? -7.539 6.153 16.252 1.00 95.94 213 ARG A CA 1
ATOM 1747 C C . ARG A 1 213 ? -7.759 5.545 14.869 1.00 95.94 213 ARG A C 1
ATOM 1749 O O . ARG A 1 213 ? -7.111 5.978 13.918 1.00 95.94 213 ARG A O 1
ATOM 1756 N N . LEU A 1 214 ? -8.705 4.613 14.742 1.00 94.81 214 LEU A N 1
ATOM 1757 C CA . LEU A 1 214 ? -9.091 4.037 13.456 1.00 94.81 214 LEU A CA 1
ATOM 1758 C C . LEU A 1 214 ? -9.695 5.107 12.537 1.00 94.81 214 LEU A C 1
ATOM 1760 O O . LEU A 1 214 ? -9.287 5.213 11.383 1.00 94.81 214 LEU A O 1
ATOM 1764 N N . TYR A 1 215 ? -10.599 5.940 13.056 1.00 96.06 215 TYR A N 1
ATOM 1765 C CA . TYR A 1 215 ? -11.159 7.086 12.338 1.00 96.06 215 TYR A CA 1
ATOM 1766 C C . TYR A 1 215 ? -10.058 8.040 11.847 1.00 96.06 215 TYR A C 1
ATOM 1768 O O . TYR A 1 215 ? -10.023 8.378 10.665 1.00 96.06 215 TYR A O 1
ATOM 1776 N N . CYS A 1 216 ? -9.107 8.422 12.706 1.00 95.06 216 CYS A N 1
ATOM 1777 C CA . CYS A 1 216 ? -7.991 9.298 12.330 1.00 95.06 216 CYS A CA 1
ATOM 1778 C C . CYS A 1 216 ? -7.045 8.674 11.291 1.00 95.06 216 CYS A C 1
ATOM 1780 O O . CYS A 1 216 ? -6.462 9.390 10.474 1.00 95.06 216 CYS A O 1
ATOM 1782 N N . ALA A 1 217 ? -6.846 7.356 11.332 1.00 92.88 217 ALA A N 1
ATOM 1783 C CA . ALA A 1 217 ? -6.040 6.657 10.337 1.00 92.88 217 ALA A CA 1
ATOM 1784 C C . ALA A 1 217 ? -6.768 6.605 8.982 1.00 92.88 217 ALA A C 1
ATOM 1786 O O . ALA A 1 217 ? -6.179 6.927 7.949 1.00 92.88 217 ALA A O 1
ATOM 1787 N N . LEU A 1 218 ? -8.065 6.281 8.991 1.00 92.25 218 LEU A N 1
ATOM 1788 C CA . LEU A 1 218 ? -8.895 6.168 7.790 1.00 92.25 218 LEU A CA 1
ATOM 1789 C C . LEU A 1 218 ? -9.227 7.515 7.147 1.00 92.25 218 LEU A C 1
ATOM 1791 O O . LEU A 1 218 ? -9.331 7.574 5.926 1.00 92.25 218 LEU A O 1
ATOM 1795 N N . SER A 1 219 ? -9.365 8.601 7.909 1.00 94.12 219 SER A N 1
ATOM 1796 C CA . SER A 1 219 ? -9.674 9.927 7.348 1.00 94.12 219 SER A CA 1
ATOM 1797 C C . SER A 1 219 ? -8.564 10.442 6.429 1.00 94.12 219 SER A C 1
ATOM 1799 O O . SER A 1 219 ? -8.812 11.163 5.465 1.00 94.12 219 SER A O 1
ATOM 1801 N N . GLN A 1 220 ? -7.326 9.979 6.626 1.00 90.62 220 GLN A N 1
ATOM 1802 C CA . GLN A 1 220 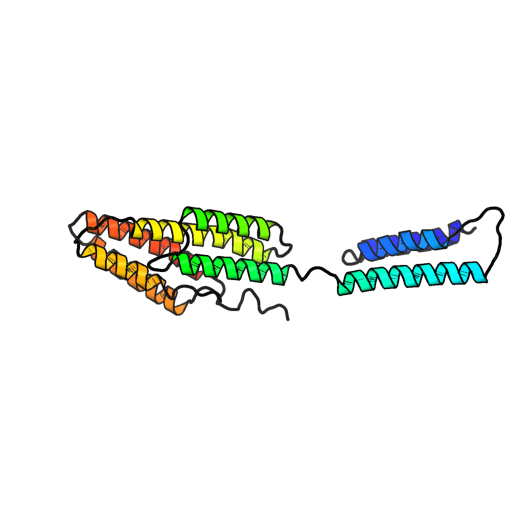? -6.228 10.254 5.697 1.00 90.62 220 GLN A CA 1
ATOM 1803 C C . GLN A 1 220 ? -6.486 9.656 4.304 1.00 90.62 220 GLN A C 1
ATOM 1805 O O . GLN A 1 220 ? -5.946 10.163 3.315 1.00 90.62 220 GLN A O 1
ATOM 1810 N N . LEU A 1 221 ? -7.344 8.628 4.205 1.00 88.06 221 LEU A N 1
ATOM 1811 C CA . LEU A 1 221 ? -7.752 8.040 2.935 1.00 88.06 221 LEU A CA 1
ATOM 1812 C C . LEU A 1 221 ? -8.677 8.961 2.119 1.00 88.06 221 LEU A C 1
ATOM 1814 O O . LEU A 1 221 ? -8.782 8.771 0.912 1.00 88.06 221 LEU A O 1
ATOM 1818 N N . GLU A 1 222 ? -9.306 9.985 2.702 1.00 88.31 222 GLU A N 1
ATOM 1819 C CA . GLU A 1 222 ? -10.155 10.924 1.941 1.00 88.31 222 GLU A CA 1
ATOM 1820 C C . GLU A 1 222 ? -9.339 11.696 0.899 1.00 88.31 222 GLU A C 1
ATOM 1822 O O . GLU A 1 222 ? -9.813 12.023 -0.188 1.00 88.31 222 GLU A O 1
ATOM 1827 N N . GLN A 1 223 ? -8.053 11.898 1.188 1.00 83.38 223 GLN A N 1
ATOM 1828 C CA . GLN A 1 223 ? -7.108 12.565 0.300 1.00 83.38 223 GLN A CA 1
ATOM 1829 C C . GLN A 1 223 ? -6.629 11.648 -0.843 1.00 83.38 223 GLN A C 1
ATOM 1831 O O . GLN A 1 223 ? -5.724 12.027 -1.598 1.00 83.38 223 GLN A O 1
ATOM 1836 N N . ALA A 1 224 ? -7.191 10.435 -0.987 1.00 75.19 224 ALA A N 1
ATOM 1837 C CA . ALA A 1 224 ? -6.886 9.572 -2.125 1.00 75.19 224 ALA A CA 1
ATOM 1838 C C . ALA A 1 224 ? -7.361 10.204 -3.425 1.00 75.19 224 ALA A C 1
ATOM 1840 O O . ALA A 1 224 ? -8.511 10.635 -3.532 1.00 75.19 224 ALA A O 1
ATOM 1841 N N . PRO A 1 225 ? -6.539 10.115 -4.482 1.00 68.00 225 PRO A N 1
ATOM 1842 C CA . PRO A 1 225 ? -7.041 10.247 -5.831 1.00 68.00 225 PRO A CA 1
ATOM 1843 C C . PRO A 1 225 ? -8.176 9.243 -6.033 1.00 68.00 225 PRO A C 1
ATOM 1845 O O . PRO A 1 225 ? -8.050 8.064 -5.683 1.00 68.00 225 PRO A O 1
ATOM 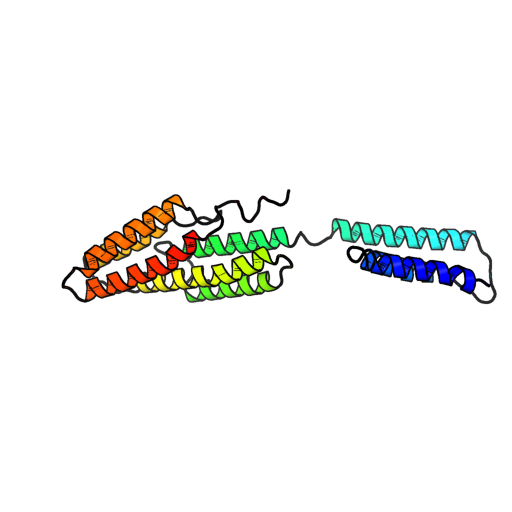1848 N N . ILE A 1 226 ? -9.277 9.720 -6.608 1.00 61.72 226 ILE A N 1
ATOM 1849 C CA . ILE A 1 226 ? -10.461 8.912 -6.908 1.00 61.72 226 ILE A CA 1
ATOM 1850 C C . ILE A 1 226 ? -10.028 7.677 -7.711 1.00 61.72 226 ILE A C 1
ATOM 1852 O O . ILE A 1 226 ? -9.149 7.774 -8.579 1.00 61.72 226 ILE A O 1
ATOM 1856 N N . ALA A 1 227 ? -10.615 6.515 -7.416 1.00 57.47 227 ALA A N 1
ATOM 1857 C CA . ALA A 1 227 ? -10.347 5.273 -8.138 1.00 57.47 227 ALA A CA 1
ATOM 1858 C C . ALA A 1 227 ? -10.331 5.512 -9.666 1.00 57.47 227 ALA A C 1
ATOM 1860 O O . ALA A 1 227 ? -11.260 6.094 -10.214 1.00 57.47 227 ALA A O 1
ATOM 1861 N N . GLY A 1 228 ? -9.242 5.112 -10.335 1.00 56.34 228 GLY A N 1
ATOM 1862 C CA . GLY A 1 228 ? -9.011 5.336 -11.776 1.00 56.34 228 GLY A CA 1
ATOM 1863 C C . GLY A 1 228 ? -8.069 6.500 -12.130 1.00 56.34 228 GLY A C 1
ATOM 1864 O O . GLY A 1 228 ? -7.333 6.422 -13.111 1.00 56.34 228 GLY A O 1
ATOM 1865 N N . THR A 1 229 ? -7.955 7.530 -11.289 1.00 54.66 229 THR A N 1
ATOM 1866 C CA . THR A 1 229 ? -7.248 8.778 -11.661 1.00 54.66 229 THR A CA 1
ATOM 1867 C C . THR A 1 229 ? -5.717 8.689 -11.705 1.00 54.66 229 THR A C 1
ATOM 1869 O O . THR A 1 229 ? -5.086 9.433 -12.452 1.00 54.66 229 THR A O 1
ATOM 1872 N N . ILE A 1 230 ? -5.097 7.760 -10.965 1.00 55.09 230 ILE A N 1
ATOM 1873 C CA . ILE A 1 230 ? -3.623 7.615 -10.900 1.00 55.09 230 ILE A CA 1
ATOM 1874 C C . ILE A 1 230 ? -3.053 6.968 -12.183 1.00 55.09 230 ILE A C 1
ATOM 1876 O O . ILE A 1 230 ? -1.844 6.974 -12.391 1.00 55.09 230 ILE A O 1
ATOM 1880 N N . GLY A 1 231 ? -3.897 6.405 -13.060 1.00 48.03 231 GLY A N 1
ATOM 1881 C CA . GLY A 1 231 ? -3.438 5.574 -14.182 1.00 48.03 231 GLY A CA 1
ATOM 1882 C C . GLY A 1 231 ? -3.992 5.883 -15.573 1.00 48.03 231 GLY A C 1
ATOM 1883 O O . GLY A 1 231 ? -3.494 5.275 -16.518 1.00 48.03 231 GLY A O 1
ATOM 1884 N N . GLU A 1 232 ? -4.978 6.772 -15.725 1.00 41.91 232 GLU A N 1
ATOM 1885 C CA . GLU A 1 232 ? -5.641 7.005 -17.024 1.00 41.91 232 GLU A CA 1
ATOM 1886 C C . GLU A 1 232 ? -5.125 8.211 -17.817 1.00 41.91 232 GLU A C 1
ATOM 1888 O O . GLU A 1 232 ? -5.327 8.267 -19.022 1.00 41.91 232 GLU A O 1
ATOM 1893 N N . LYS A 1 233 ? -4.384 9.150 -17.217 1.00 34.97 233 LYS A N 1
ATOM 1894 C CA . LYS A 1 233 ? -3.932 10.364 -17.933 1.00 34.97 233 LYS A CA 1
ATOM 1895 C C . LYS A 1 233 ? -2.725 10.177 -18.871 1.00 34.97 233 LYS A C 1
ATOM 1897 O O . LYS A 1 233 ? -2.093 11.155 -19.247 1.00 34.97 233 LYS A O 1
ATOM 1902 N N . THR A 1 234 ? -2.377 8.946 -19.242 1.00 37.69 234 THR A N 1
ATOM 1903 C CA . THR A 1 234 ? -1.305 8.668 -20.221 1.00 37.69 234 THR A CA 1
ATOM 1904 C C . THR A 1 234 ? -1.736 7.581 -21.201 1.00 37.69 234 THR A C 1
ATOM 1906 O O . THR A 1 234 ? -1.187 6.478 -21.228 1.00 37.69 234 THR A O 1
ATOM 1909 N N . THR A 1 235 ? -2.758 7.900 -21.987 1.00 34.66 235 THR A N 1
ATOM 1910 C CA . THR A 1 235 ? -2.936 7.360 -23.339 1.00 34.66 235 THR A CA 1
ATOM 1911 C C . THR A 1 235 ? -2.738 8.498 -24.313 1.00 34.66 235 THR A C 1
ATOM 1913 O O . THR A 1 235 ? -3.407 9.533 -24.089 1.00 34.66 235 THR A O 1
#

Secondary structure (DSSP, 8-state):
-HHHHHHHHHHHHHHHHHH-GGGHHHHHHHHHHHHHT----SS----HHHHHHHHHHHHHHHHHHHHHHHHHPPP-HHHHHHHHHHHHHHHHHHHHSSS-SS-HHHHHHHHHHHHHHHHTSS-HHHHHHHHHHHHHHHHHHHHHHHHHH---TT-HHHHHHHHHHHTTTTTEETTEE-HHHHHHHHHHHHHHHHHHHT-S-HHHHHHHHHHHHHHHHHHGGGGSPPTTTTTSS--

InterPro domains:
  IPR006726 Para-hydroxybenzoic acid efflux pump subunit AaeB/fusaric acid resistance protein [PF04632] (5-224)

Sequence (235 aa):
RFLLFLFPLLTTMQLLKLQWPKYAGLWGQLIVFMGSFISVTNPPVYDYAAFFNDNLSKIVGVGFAWLAFAVLSPGSDARKGRRHIRALRRHFVDQLSRHPQHSEHEFESLVYHHVSQLSQSKDALARRWLLRWGVVLLNCSHVVWQLREWETRSDPLAQVRDLCINLLRDVMSERGVQQRPLASTLQELLRICDVLNHHHQPAARELAAAIWRLYCALSQLEQAPIAGTIGEKTT

Foldseek 3Di:
DVCVVVVVVLVVLVVVLVVCVVCVVVSVCVSVVVVVLVPDDPVDDDDPVVSVVVVVCSVVVVVVVVVCCVVVPPPDLLVVLLVLLLVLQVQLLLLLALHRPDDLVRNLVSLVVSLVVCCPGPDPVSNVVSVLVSVLSNLLSVLLVVLSPPDDDDDPVVVVSSVLSVLSNQQGDSLGGDLVSLVVSLVVLVVQLVVLCPDPDPSSPVVSVSSVSNSVSSVSRNPDDDRPPVRDPPD

Radius of gyration: 30.67 Å; chains: 1; bounding box: 72×36×85 Å

pLDDT: mean 81.68, std 12.4, range [34.66, 97.06]